Protein 9XFX (pdb70)

Structure (mmCIF, N/CA/C/O backbone):
data_9XFX
#
_entry.id   9XFX
#
_cell.length_a   91.342
_cell.length_b   72.182
_cell.length_c   43.543
_cell.angle_alpha   90
_cell.angle_beta   96.087
_cell.angle_gamma   90
#
_symmetry.space_group_name_H-M   'C 1 2 1'
#
loop_
_entity.id
_entity.type
_entity.pdbx_description
1 polymer Beta-lactamase
2 non-polymer 'TEBIPENEM, BOUND FORM'
3 non-polymer 1,2-ETHANEDIOL
4 non-polymer 'PHOSPHATE ION'
5 water water
#
loop_
_atom_site.group_PDB
_atom_site.id
_atom_site.type_symbol
_atom_site.label_atom_id
_atom_site.label_alt_id
_atom_site.label_comp_id
_atom_site.label_asym_id
_atom_site.label_entity_id
_atom_site.label_seq_id
_atom_site.pdbx_PDB_ins_code
_atom_site.Cartn_x
_atom_site.Cartn_y
_atom_site.Cartn_z
_atom_site.occupancy
_atom_site.B_iso_or_equiv
_atom_site.auth_seq_id
_atom_site.auth_comp_id
_at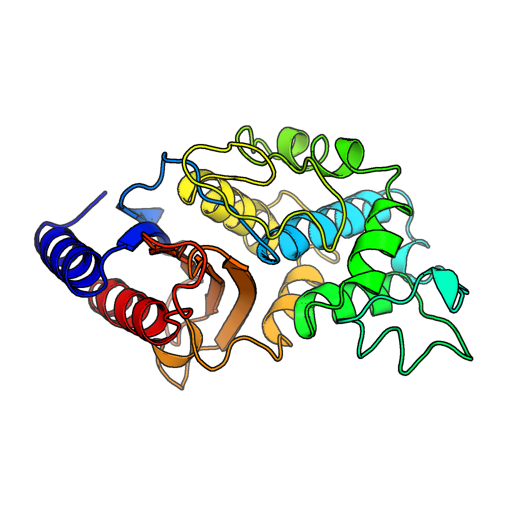om_site.auth_asym_id
_atom_site.auth_atom_id
_atom_site.pdbx_PDB_model_num
ATOM 1 N N . ALA A 1 30 ? 7.336 2.905 31.35 1 32.105 30 ALA A N 1
ATOM 2 C CA . ALA A 1 30 ? 6.844 3.342 32.68 1 28.949 30 ALA A CA 1
ATOM 3 C C . ALA A 1 30 ? 8.025 3.808 33.524 1 26.598 30 ALA A C 1
ATOM 4 O O . ALA A 1 30 ? 9.192 3.669 33.147 1 24.155 30 ALA A O 1
ATOM 6 N N . LEU A 1 31 ? 7.714 4.374 34.689 1 22.835 31 LEU A N 1
ATOM 7 C CA . LEU A 1 31 ? 8.77 4.838 35.563 1 20.805 31 LEU A CA 1
ATOM 8 C C . LEU A 1 31 ? 8.26 4.79 37.012 1 21.584 31 LEU A C 1
ATOM 9 O O . LEU A 1 31 ? 7.641 5.753 37.475 1 21.682 31 LEU A O 1
ATOM 14 N N . PRO A 1 32 ? 8.523 3.701 37.766 1 20.833 32 PRO A N 1
ATOM 15 C CA . PRO A 1 32 ? 8.192 3.656 39.201 1 22.865 32 PRO A CA 1
ATOM 16 C C . PRO A 1 32 ? 8.787 4.851 39.962 1 25.189 32 PRO A C 1
ATOM 17 O O . PRO A 1 32 ? 9.909 5.284 39.683 1 22.695 32 PRO A O 1
ATOM 21 N N . ALA A 1 33 ? 8.04 5.375 40.954 1 23.075 33 ALA A N 1
ATOM 22 C CA . ALA A 1 33 ? 8.489 6.521 41.743 1 23.33 33 ALA A CA 1
ATOM 23 C C . ALA A 1 33 ? 9.861 6.237 42.359 1 23.09 33 ALA A C 1
ATOM 24 O O . ALA A 1 33 ? 10.717 7.125 42.408 1 21.528 33 ALA A O 1
ATOM 26 N N . SER A 1 34 ? 10.071 4.994 42.817 1 23.264 34 SER A N 1
ATOM 27 C CA . SER A 1 34 ? 11.295 4.66 43.539 1 23.444 34 SER A CA 1
ATOM 28 C C . SER A 1 34 ? 12.506 4.737 42.61 1 23.851 34 SER A C 1
ATOM 29 O O . SER A 1 34 ? 13.575 5.139 43.032 1 23.081 34 SER A O 1
ATOM 32 N N . VAL A 1 35 ? 12.333 4.292 41.361 1 20.097 35 VAL A N 1
ATOM 33 C CA . VAL A 1 35 ? 13.388 4.401 40.359 1 17.808 35 VAL A CA 1
ATOM 34 C C . VAL A 1 35 ? 13.617 5.852 39.931 1 18.077 35 VAL A C 1
ATOM 35 O O . VAL A 1 35 ? 14.742 6.349 39.798 1 15.829 35 VAL A O 1
ATOM 39 N N . ASP A 1 36 ? 12.525 6.6 39.743 1 15.035 36 ASP A N 1
ATOM 40 C CA . ASP A 1 36 ? 12.628 7.987 39.331 1 16.179 36 ASP A CA 1
ATOM 41 C C . ASP A 1 36 ? 13.505 8.776 40.308 1 16.106 36 ASP A C 1
ATOM 42 O O . ASP A 1 36 ? 14.397 9.516 39.912 1 16.173 36 ASP A O 1
ATOM 47 N N . LYS A 1 37 ? 13.217 8.626 41.608 1 16.222 37 LYS A N 1
ATOM 48 C CA . LYS A 1 37 ? 13.928 9.404 42.606 1 17.106 37 LYS A CA 1
ATOM 49 C C . LYS A 1 37 ? 15.392 8.99 42.594 1 14.865 37 LYS A C 1
ATOM 50 O O . LYS A 1 37 ? 16.286 9.837 42.719 1 16.749 37 LYS A O 1
ATOM 56 N N . GLN A 1 38 ? 15.622 7.666 42.509 1 14.742 38 GLN A N 1
ATOM 57 C CA . GLN A 1 38 ? 17.025 7.243 42.57 1 13.749 38 GLN A CA 1
ATOM 58 C C . GLN A 1 38 ? 17.817 7.773 41.372 1 13.197 38 GLN A C 1
ATOM 59 O O . GLN A 1 38 ? 18.978 8.133 41.543 1 12.283 38 GLN A O 1
ATOM 65 N N . LEU A 1 39 ? 17.247 7.657 40.164 1 12.84 39 LEU A N 1
ATOM 66 C CA . LEU A 1 39 ? 17.972 8.058 38.965 1 11.933 39 LEU A CA 1
ATOM 67 C C . LEU A 1 39 ? 18.196 9.563 38.976 1 13.266 39 LEU A C 1
ATOM 68 O O . LEU A 1 39 ? 19.228 10.03 38.519 1 14.054 39 LEU A O 1
ATOM 73 N N . ALA A 1 40 ? 17.172 10.312 39.433 1 14.241 40 ALA A N 1
ATOM 74 C CA . ALA A 1 40 ? 17.297 11.766 39.388 1 14.121 40 ALA A CA 1
ATOM 75 C C . ALA A 1 40 ? 18.378 12.236 40.352 1 13.664 40 ALA A C 1
ATOM 76 O O . ALA A 1 40 ? 19.161 13.114 40.041 1 17.052 40 ALA A O 1
ATOM 78 N N . GLU A 1 41 ? 18.433 11.609 41.527 1 15.26 41 GLU A N 1
ATOM 79 C CA . GLU A 1 41 ? 19.496 11.945 42.45 1 17.034 41 GLU A CA 1
ATOM 80 C C . GLU A 1 41 ? 20.855 11.578 41.86 1 15.498 41 GLU A C 1
ATOM 81 O O . GLU A 1 41 ? 21.806 12.325 42.001 1 15.122 41 GLU A O 1
ATOM 87 N N . LEU A 1 42 ? 20.965 10.37 41.252 1 12.915 42 LEU A N 1
ATOM 88 C CA . LEU A 1 42 ? 22.229 9.979 40.652 1 13.316 42 LEU A CA 1
ATOM 89 C C . LEU A 1 42 ? 22.661 11.004 39.584 1 13.659 42 LEU A C 1
ATOM 90 O O . LEU A 1 42 ? 23.816 11.41 39.484 1 13.517 42 LEU A O 1
ATOM 95 N N . GLU A 1 43 ? 21.72 11.336 38.704 1 14.786 43 GLU A N 1
ATOM 96 C CA . GLU A 1 43 ? 21.991 12.223 37.591 1 15.938 43 GLU A CA 1
ATOM 97 C C . GLU A 1 43 ? 22.465 13.592 38.083 1 17.966 43 GLU A C 1
ATOM 98 O O . GLU A 1 43 ? 23.472 14.098 37.608 1 17.169 43 GLU A O 1
ATOM 104 N N . ARG A 1 44 ? 21.761 14.143 39.082 1 20.36 44 ARG A N 1
ATOM 105 C CA . ARG A 1 44 ? 22.125 15.446 39.65 1 24.368 44 ARG A CA 1
ATOM 106 C C . ARG A 1 44 ? 23.51 15.425 40.305 1 21.265 44 ARG A C 1
ATOM 107 O O . ARG A 1 44 ? 24.351 16.309 40.076 1 22.798 44 ARG A O 1
ATOM 115 N N . ASN A 1 45 ? 23.734 14.41 41.153 1 20.483 45 ASN A N 1
ATOM 116 C CA . ASN A 1 45 ? 24.985 14.321 41.881 1 20.351 45 ASN A CA 1
ATOM 117 C C . ASN A 1 45 ? 26.152 14.258 40.897 1 21.044 45 ASN A C 1
ATOM 118 O O . ASN A 1 45 ? 27.242 14.743 41.206 1 22.566 45 ASN A O 1
ATOM 123 N N . ALA A 1 46 ? 25.967 13.613 39.717 1 17.03 46 ALA A N 1
ATOM 124 C CA . ALA A 1 46 ? 27.072 13.444 38.767 1 17.921 46 ALA A CA 1
ATOM 125 C C . ALA A 1 46 ? 27.133 14.536 37.685 1 18.495 46 ALA A C 1
ATOM 126 O O . ALA A 1 46 ? 27.922 14.38 36.727 1 19.743 46 ALA A O 1
ATOM 128 N N . ASN A 1 47 ? 26.31 15.582 37.879 1 20.901 47 ASN A N 1
ATOM 129 C CA . ASN A 1 47 ? 26.211 16.781 37.051 1 26.089 47 ASN A CA 1
ATOM 130 C C . ASN A 1 47 ? 25.988 16.419 35.58 1 20.929 47 ASN A C 1
ATOM 131 O O . ASN A 1 47 ? 26.602 16.984 34.676 1 22.278 47 ASN A O 1
ATOM 136 N N . GLY A 1 48 ? 25.067 15.485 35.347 1 15.964 48 GLY A N 1
ATOM 137 C CA . GLY A 1 48 ? 24.889 15.042 33.979 1 12.856 48 GLY A CA 1
ATOM 138 C C . GLY A 1 48 ? 23.408 14.898 33.607 1 11.772 48 GLY A C 1
ATOM 139 O O . GLY A 1 48 ? 22.502 15.317 34.334 1 13.372 48 GLY A O 1
ATOM 140 N N . ARG A 1 49 ? 23.194 14.296 32.42 1 10.77 49 ARG A N 1
ATOM 141 C CA . ARG A 1 49 ? 21.883 13.993 31.881 1 12.284 49 ARG A CA 1
ATOM 142 C C . ARG A 1 49 ? 21.953 12.506 31.568 1 11.358 49 ARG A C 1
ATOM 143 O O . ARG A 1 49 ? 22.877 12.103 30.859 1 10.71 49 ARG A O 1
ATOM 151 N N . LEU A 1 50 ? 20.953 11.78 32.058 1 11.149 50 LEU A N 1
ATOM 152 C CA . LEU A 1 50 ? 20.955 10.33 31.974 1 10.536 50 LEU A CA 1
ATOM 153 C C . LEU A 1 50 ? 19.744 9.905 31.151 1 10.135 50 LEU A C 1
ATOM 154 O O . LEU A 1 50 ? 18.633 10.441 31.321 1 11.115 50 LEU A O 1
ATOM 159 N N . GLY A 1 51 ? 19.968 8.953 30.226 1 9.055 51 GLY A N 1
ATOM 160 C CA . GLY A 1 51 ? 18.904 8.413 29.381 1 9.051 51 GLY A CA 1
ATOM 161 C C . GLY A 1 51 ? 18.9 6.902 29.557 1 8.741 51 GLY A C 1
ATOM 162 O O . GLY A 1 51 ? 19.933 6.269 29.375 1 8.835 51 GLY A O 1
ATOM 163 N N . VAL A 1 52 ? 17.74 6.348 29.948 1 8.071 52 VAL A N 1
ATOM 164 C CA . VAL A 1 52 ? 17.708 4.931 30.282 1 8.325 52 VAL A CA 1
ATOM 165 C C . VAL A 1 52 ? 16.493 4.314 29.631 1 8.245 52 VAL A C 1
ATOM 166 O O . VAL A 1 52 ? 15.382 4.845 29.707 1 9.969 52 VAL A O 1
ATOM 170 N N . ALA A 1 53 ? 16.678 3.116 29.082 1 7.929 53 ALA A N 1
ATOM 171 C CA . ALA A 1 53 ? 15.528 2.333 28.633 1 8.203 53 ALA A CA 1
ATOM 172 C C . ALA A 1 53 ? 15.803 0.872 28.896 1 9.106 53 ALA A C 1
ATOM 173 O O . ALA A 1 53 ? 16.831 0.32 28.45 1 9.064 53 ALA A O 1
ATOM 175 N N . MET A 1 54 ? 14.896 0.266 29.678 1 9.086 54 MET A N 1
ATOM 176 C CA . MET A 1 54 ? 15.01 -1.142 30.01 1 8.515 54 MET A CA 1
ATOM 177 C C . MET A 1 54 ? 13.728 -1.816 29.494 1 9.94 54 MET A C 1
ATOM 178 O O . MET A 1 54 ? 12.61 -1.32 29.678 1 10.683 54 MET A O 1
ATOM 183 N N . ILE A 1 55 ? 13.919 -2.926 28.772 1 9.312 55 ILE A N 1
ATOM 184 C CA . ILE A 1 55 ? 12.764 -3.718 28.342 1 10.161 55 ILE A CA 1
ATOM 185 C C . ILE A 1 55 ? 12.937 -5.106 28.907 1 10.742 55 ILE A C 1
ATOM 186 O O . ILE A 1 55 ? 13.945 -5.791 28.647 1 10.909 55 ILE A O 1
ATOM 191 N N . ASN A 1 56 ? 11.949 -5.546 29.711 1 12.408 56 ASN A N 1
ATOM 192 C CA . ASN A 1 56 ? 12.002 -6.889 30.271 1 13.549 56 ASN A CA 1
ATOM 193 C C . ASN A 1 56 ? 11.167 -7.762 29.34 1 14.947 56 ASN A C 1
ATOM 194 O O . ASN A 1 56 ? 9.965 -7.557 29.249 1 14.77 56 ASN A O 1
ATOM 199 N N . THR A 1 57 ? 11.818 -8.657 28.615 1 14.932 57 THR A N 1
ATOM 200 C CA . THR A 1 57 ? 11.079 -9.343 27.565 1 16.826 57 THR A CA 1
ATOM 201 C C . THR A 1 57 ? 10.314 -10.523 28.147 1 16.883 57 THR A C 1
ATOM 202 O O . THR A 1 57 ? 9.582 -11.158 27.404 1 21.239 57 THR A O 1
ATOM 206 N N . GLY A 1 58 ? 10.44 -10.78 29.446 1 18.681 58 GLY A N 1
ATOM 207 C CA . GLY A 1 58 ? 9.621 -11.819 30.076 1 21.833 58 GLY A CA 1
ATOM 208 C C . GLY A 1 58 ? 8.176 -11.351 30.264 1 23.151 58 GLY A C 1
ATOM 209 O O . GLY A 1 58 ? 7.246 -12.129 30.057 1 27.288 58 GLY A O 1
ATOM 210 N N . ASN A 1 59 ? 7.982 -10.086 30.643 1 24.346 59 ASN A N 1
ATOM 211 C CA . ASN A 1 59 ? 6.664 -9.563 30.986 1 27.154 59 ASN A CA 1
ATOM 212 C C . ASN A 1 59 ? 6.29 -8.354 30.134 1 27.398 59 ASN A C 1
ATOM 213 O O . ASN A 1 59 ? 5.155 -7.881 30.241 1 30.157 59 ASN A O 1
ATOM 218 N N . GLY A 1 60 ? 7.231 -7.852 29.311 1 24.047 60 GLY A N 1
ATOM 219 C CA . GLY A 1 60 ? 6.964 -6.699 28.453 1 23.217 60 GLY A CA 1
ATOM 220 C C . GLY A 1 60 ? 7.031 -5.347 29.176 1 23.009 60 GLY A C 1
ATOM 221 O O . GLY A 1 60 ? 6.767 -4.31 28.566 1 26.609 60 GLY A O 1
ATOM 222 N N . THR A 1 61 ? 7.365 -5.356 30.474 1 20.517 61 THR A N 1
ATOM 223 C CA . THR A 1 61 ? 7.504 -4.15 31.271 1 21.467 61 THR A CA 1
ATOM 224 C C . THR A 1 61 ? 8.709 -3.348 30.772 1 17.583 61 THR A C 1
ATOM 225 O O . THR A 1 61 ? 9.747 -3.923 30.445 1 17.87 61 THR A O 1
ATOM 229 N N . LYS A 1 62 ? 8.577 -2.027 30.825 1 16.831 62 LYS A N 1
ATOM 230 C CA . LYS A 1 62 ? 9.696 -1.161 30.47 1 16.692 62 LYS A CA 1
ATOM 231 C C . LYS A 1 62 ? 9.883 -0.142 31.582 1 18.431 62 LYS A C 1
ATOM 232 O O . LYS A 1 62 ? 8.917 0.262 32.228 1 20.976 62 LYS A O 1
ATOM 238 N N . ILE A 1 63 ? 11.143 0.267 31.772 1 13.355 63 ILE A N 1
ATOM 239 C CA . ILE A 1 63 ? 11.476 1.419 32.582 1 12.839 63 ILE A CA 1
ATOM 240 C C . ILE A 1 63 ? 12.147 2.441 31.675 1 12.323 63 ILE A C 1
ATOM 241 O O . ILE A 1 63 ? 13.11 2.108 30.952 1 12.078 63 ILE A O 1
ATOM 246 N N . LEU A 1 64 ? 11.629 3.671 31.656 1 11.793 64 LEU A N 1
ATOM 247 C CA . LEU A 1 64 ? 12.09 4.65 30.703 1 12.47 64 LEU A CA 1
ATOM 248 C C . LEU A 1 64 ? 12.398 5.935 31.463 1 12.223 64 LEU A C 1
ATOM 249 O O . LEU A 1 64 ? 11.561 6.406 32.262 1 14.599 64 LEU A O 1
ATOM 254 N N . TYR A 1 65 ? 13.596 6.514 31.235 1 10.321 65 TYR A N 1
ATOM 255 C CA . TYR A 1 65 ? 13.98 7.755 31.902 1 11.166 65 TYR A CA 1
ATOM 256 C C . TYR A 1 65 ? 14.655 8.638 30.857 1 10.214 65 TYR A C 1
ATOM 257 O O . TYR A 1 65 ? 15.726 8.28 30.367 1 10.726 65 TYR A O 1
ATOM 266 N N . ARG A 1 66 ? 14.069 9.801 30.511 1 9.677 66 ARG A N 1
ATOM 267 C CA . ARG A 1 66 ? 14.52 10.626 29.393 1 9.562 66 ARG A CA 1
ATOM 268 C C . ARG A 1 66 ? 14.709 9.799 28.126 1 10.685 66 ARG A C 1
ATOM 269 O O . ARG A 1 66 ? 15.585 10.098 27.323 1 10.717 66 ARG A O 1
ATOM 277 N N . ALA A 1 67 ? 13.842 8.771 27.983 1 10.687 67 ALA A N 1
ATOM 278 C CA . ALA A 1 67 ? 14.086 7.774 26.94 1 9.618 67 ALA A CA 1
ATOM 279 C C . ALA A 1 67 ? 13.786 8.281 25.537 1 10.717 67 ALA A C 1
ATOM 280 O O . ALA A 1 67 ? 14.178 7.653 24.569 1 9.939 67 ALA A O 1
ATOM 282 N N . ALA A 1 68 ? 13.003 9.363 25.426 1 10.744 68 ALA A N 1
ATOM 283 C CA . ALA A 1 68 ? 12.682 9.897 24.103 1 12.11 68 ALA A CA 1
ATOM 284 C C . ALA A 1 68 ? 13.583 11.062 23.735 1 12.166 68 ALA A C 1
ATOM 285 O O . ALA A 1 68 ? 13.342 11.692 22.702 1 15.086 68 ALA A O 1
ATOM 287 N N . GLN A 1 69 ? 14.6 11.383 24.545 1 12.021 69 GLN A N 1
ATOM 288 C CA . GLN A 1 69 ? 15.485 12.499 24.248 1 12.963 69 GLN A CA 1
ATOM 289 C C . GLN A 1 69 ? 16.685 11.939 23.468 1 11.994 69 GLN A C 1
ATOM 290 O O . GLN A 1 69 ? 17.124 10.805 23.724 1 10.56 69 GLN A O 1
ATOM 296 N N . ARG A 1 70 ? 17.31 12.785 22.648 1 11.304 70 ARG A N 1
ATOM 297 C CA . ARG A 1 70 ? 18.476 12.381 21.877 1 10.982 70 ARG A CA 1
ATOM 298 C C . ARG A 1 70 ? 19.733 12.472 22.73 1 10.473 70 ARG A C 1
ATOM 299 O O . ARG A 1 70 ? 19.932 13.423 23.495 1 10.916 70 ARG A O 1
ATOM 307 N N . PHE A 1 71 ? 20.617 11.463 22.543 1 8.988 71 PHE A N 1
ATOM 308 C CA . PHE A 1 71 ? 21.926 11.456 23.158 1 9.764 71 PHE A CA 1
ATOM 309 C C . PHE A 1 71 ? 22.956 11.061 22.12 1 9.271 71 PHE A C 1
ATOM 310 O O . PHE A 1 71 ? 22.652 10.263 21.213 1 8.65 71 PHE A O 1
ATOM 318 N N . PRO A 1 72 ? 24.21 11.535 22.235 1 8.244 72 PRO A N 1
ATOM 319 C CA . PRO A 1 72 ? 25.276 11.115 21.309 1 8.474 72 PRO A CA 1
ATOM 320 C C . PRO A 1 72 ? 25.6 9.655 21.559 1 8.257 72 PRO A C 1
ATOM 321 O O . PRO A 1 72 ? 25.911 9.281 22.712 1 9.579 72 PRO A O 1
ATOM 325 N N . PHE A 1 73 ? 25.552 8.85 20.499 1 8.173 73 PHE A N 1
ATOM 326 C CA . PHE A 1 73 ? 25.667 7.42 20.738 1 7.564 73 PHE A CA 1
ATOM 327 C C . PHE A 1 73 ? 27.106 6.952 20.843 1 7.423 73 PHE A C 1
ATOM 328 O O . PHE A 1 73 ? 27.337 5.851 21.367 1 7.942 73 PHE A O 1
ATOM 336 N N . CYS A 1 74 ? 28.069 7.743 20.406 1 8.386 74 CYS A N 1
ATOM 337 C CA . CYS A 1 74 ? 29.481 7.344 20.385 1 8.126 74 CYS A CA 1
ATOM 338 C C . CYS A 1 74 ? 29.609 5.938 19.793 1 8.03 74 CYS A C 1
ATOM 339 O O . CYS A 1 74 ? 28.974 5.606 18.799 1 9.342 74 CYS A O 1
ATOM 342 N N . SER A 1 75 ? 30.463 5.097 20.393 1 8.043 75 SER A N 1
ATOM 343 C CA . SER A 1 75 ? 30.741 3.818 19.732 1 7.765 75 SER A CA 1
ATOM 344 C C . SER A 1 75 ? 29.583 2.842 19.783 1 7.722 75 SER A C 1
ATOM 345 O O . SER A 1 75 ? 29.66 1.791 19.121 1 8.729 75 SER A O 1
ATOM 348 N N . THR A 1 76 ? 28.489 3.164 20.479 1 7.651 76 THR A N 1
ATOM 349 C CA . THR A 1 76 ? 27.378 2.214 20.557 1 7.581 76 THR A CA 1
ATOM 350 C C . THR A 1 76 ? 26.723 2.025 19.188 1 7.255 76 THR A C 1
ATOM 351 O O . THR A 1 76 ? 26.05 0.997 18.969 1 8.147 76 THR A O 1
ATOM 355 N N . PHE A 1 77 ? 26.923 2.964 18.255 1 7.151 77 PHE A N 1
ATOM 356 C CA . PHE A 1 77 ? 26.414 2.799 16.91 1 7.199 77 PHE A CA 1
ATOM 357 C C . PHE A 1 77 ? 26.959 1.522 16.267 1 7.199 77 PHE A C 1
ATOM 358 O O . PHE A 1 77 ? 26.34 1.032 15.304 1 8.689 77 PHE A O 1
ATOM 366 N N . LYS A 1 78 ? 28.124 1.029 16.726 1 6.89 78 LYS A N 1
ATOM 367 C CA . LYS A 1 78 ? 28.698 -0.139 16.085 1 7.144 78 LYS A CA 1
ATOM 368 C C . LYS A 1 78 ? 27.779 -1.358 16.131 1 8.171 78 LYS A C 1
ATOM 369 O O . LYS A 1 78 ? 27.931 -2.257 15.303 1 8.334 78 LYS A O 1
ATOM 375 N N . PHE A 1 79 ? 26.925 -1.422 17.162 1 7.116 79 PHE A N 1
ATOM 376 C CA . PHE A 1 79 ? 25.916 -2.486 17.188 1 7.645 79 PHE A CA 1
ATOM 377 C C . PHE A 1 79 ? 25.011 -2.417 15.945 1 8.907 79 PHE A C 1
ATOM 378 O O . PHE A 1 79 ? 24.705 -3.435 15.335 1 8.213 79 PHE A O 1
ATOM 386 N N . MET A 1 80 ? 24.481 -1.239 15.652 1 9.394 80 MET A N 1
ATOM 387 C CA . MET A 1 80 ? 23.618 -1.061 14.495 1 9.251 80 MET A CA 1
ATOM 388 C C . MET A 1 80 ? 24.379 -1.359 13.213 1 9.456 80 MET A C 1
ATOM 389 O O . MET A 1 80 ? 23.805 -1.944 12.279 1 9.489 80 MET A O 1
ATOM 394 N N . LEU A 1 81 ? 25.677 -1.008 13.169 1 7.942 81 LEU A N 1
ATOM 395 C CA . LEU A 1 81 ? 26.474 -1.287 11.979 1 8.316 81 LEU A CA 1
ATOM 396 C C . LEU A 1 81 ? 26.611 -2.79 11.822 1 8.808 81 LEU A C 1
ATOM 397 O O . LEU A 1 81 ? 26.482 -3.263 10.692 1 8.583 81 LEU A O 1
ATOM 402 N N . ALA A 1 82 ? 27.013 -3.498 12.885 1 7.499 82 ALA A N 1
ATOM 403 C CA . ALA A 1 82 ? 27.167 -4.951 12.732 1 7.994 82 ALA A CA 1
ATOM 404 C C . ALA A 1 82 ? 25.84 -5.604 12.286 1 8.349 82 ALA A C 1
ATOM 405 O O . ALA A 1 82 ? 25.845 -6.526 11.469 1 10.255 82 ALA A O 1
ATOM 407 N N . ALA A 1 83 ? 24.709 -5.133 12.826 1 7.523 83 ALA A N 1
ATOM 408 C CA . ALA A 1 83 ? 23.404 -5.673 12.466 1 7.723 83 ALA A CA 1
ATOM 409 C C . ALA A 1 83 ? 23.137 -5.412 10.986 1 7.957 83 ALA A C 1
ATOM 410 O O . ALA A 1 83 ? 22.553 -6.27 10.32 1 8.729 83 ALA A O 1
ATOM 412 N N . ALA A 1 84 ? 23.508 -4.232 10.486 1 7.884 84 ALA A N 1
ATOM 413 C CA . ALA A 1 84 ? 23.281 -3.899 9.082 1 8.475 84 ALA A CA 1
ATOM 414 C C . ALA A 1 84 ? 24.104 -4.829 8.181 1 10.181 84 ALA A C 1
ATOM 415 O O . ALA A 1 84 ? 23.645 -5.241 7.117 1 10.898 84 ALA A O 1
ATOM 417 N N . VAL A 1 85 ? 25.327 -5.132 8.597 1 9.501 85 VAL A N 1
ATOM 418 C CA . VAL A 1 85 ? 26.127 -6.051 7.791 1 8.879 85 VAL A CA 1
ATOM 419 C C . VAL A 1 85 ? 25.498 -7.443 7.787 1 8.968 85 VAL A C 1
ATOM 420 O O . VAL A 1 85 ? 25.451 -8.095 6.763 1 9.515 85 VAL A O 1
ATOM 424 N N . LEU A 1 86 ? 25.027 -7.913 8.952 1 9.106 86 LEU A N 1
ATOM 425 C CA . LEU A 1 86 ? 24.317 -9.193 9.03 1 9.436 86 LEU A CA 1
ATOM 426 C C . LEU A 1 86 ? 23.068 -9.19 8.143 1 10.531 86 LEU A C 1
ATOM 427 O O . LEU A 1 86 ? 22.817 -10.193 7.449 1 10.021 86 LEU A O 1
ATOM 432 N N . ASP A 1 87 ? 22.326 -8.084 8.121 1 11.416 87 ASP A N 1
ATOM 433 C CA . ASP A 1 87 ? 21.165 -8.019 7.254 1 12.982 87 ASP A CA 1
ATOM 434 C C . ASP A 1 87 ? 21.624 -8.162 5.806 1 14.286 87 ASP A C 1
ATOM 435 O O . ASP A 1 87 ? 20.977 -8.852 5.029 1 16.572 87 ASP A O 1
ATOM 440 N N . GLN A 1 88 ? 22.709 -7.487 5.42 1 12.312 88 GLN A N 1
ATOM 441 C CA . GLN A 1 88 ? 23.188 -7.509 4.03 1 13.963 88 GLN A CA 1
ATOM 442 C C . GLN A 1 88 ? 23.561 -8.952 3.689 1 14.056 88 GLN A C 1
ATOM 443 O O . GLN A 1 88 ? 23.329 -9.412 2.553 1 14.571 88 GLN A O 1
ATOM 449 N N . SER A 1 89 ? 24.07 -9.712 4.663 1 11.939 89 SER A N 1
ATOM 450 C CA . SER A 1 89 ? 24.568 -11.082 4.456 1 13.525 89 SER A CA 1
ATOM 451 C C . SER A 1 89 ? 23.412 -12.034 4.167 1 14.264 89 SER A C 1
ATOM 452 O O . SER A 1 89 ? 23.649 -13.158 3.743 1 15.688 89 SER A O 1
ATOM 455 N N . GLN A 1 90 ? 22.185 -11.581 4.405 1 14.837 90 GLN A N 1
ATOM 456 C CA . GLN A 1 90 ? 21.043 -12.472 4.23 1 16.512 90 GLN A CA 1
ATOM 457 C C . GLN A 1 90 ? 20.795 -12.698 2.743 1 20.452 90 GLN A C 1
ATOM 458 O O . GLN A 1 90 ? 20.31 -13.753 2.341 1 22.482 90 GLN A O 1
ATOM 464 N N . SER A 1 91 ? 21.13 -11.709 1.928 1 21.261 91 SER A N 1
ATOM 465 C CA . SER A 1 91 ? 20.997 -11.87 0.486 1 24.055 91 SER A CA 1
ATOM 466 C C . SER A 1 91 ? 22.35 -12.07 -0.194 1 21.851 91 SER A C 1
ATOM 467 O O . SER A 1 91 ? 22.399 -12.296 -1.404 1 24.299 91 SER A O 1
ATOM 470 N N . GLN A 1 92 ? 23.444 -12.031 0.578 1 19.654 92 GLN A N 1
ATOM 471 C CA . GLN A 1 92 ? 24.784 -12.316 0.073 1 19.193 92 GLN A CA 1
ATOM 472 C C . GLN A 1 92 ? 25.441 -13.314 1.008 1 22.815 92 GLN A C 1
ATOM 473 O O . GLN A 1 92 ? 26.199 -12.944 1.908 1 20.01 92 GLN A O 1
ATOM 479 N N . PRO A 1 93 ? 25.158 -14.619 0.841 1 25.917 93 PRO A N 1
ATOM 480 C CA . PRO A 1 93 ? 25.567 -15.634 1.816 1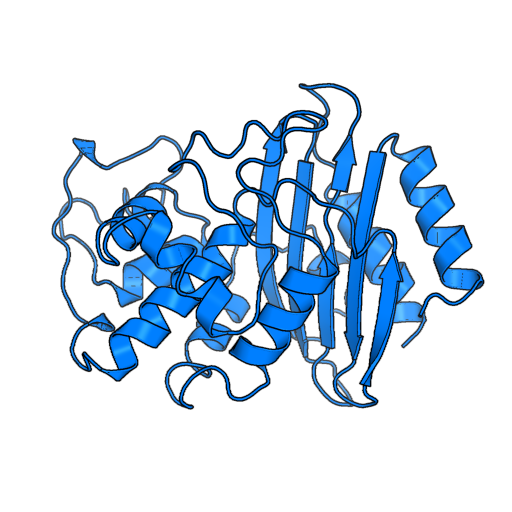 27.891 93 PRO A CA 1
ATOM 481 C C . PRO A 1 93 ? 27.076 -15.821 2.009 1 26.993 93 PRO A C 1
ATOM 482 O O . PRO A 1 93 ? 27.508 -16.475 2.953 1 35.03 93 PRO A O 1
ATOM 486 N N . ASN A 1 94 ? 27.847 -15.195 1.132 1 23.656 94 ASN A N 1
ATOM 487 C CA . ASN A 1 94 ? 29.297 -15.202 0.994 1 23.912 94 ASN A CA 1
ATOM 488 C C . ASN A 1 94 ? 29.924 -14.049 1.802 1 19.903 94 ASN A C 1
ATOM 489 O O . ASN A 1 94 ? 31.147 -13.991 1.962 1 20.077 94 ASN A O 1
ATOM 494 N N . LEU A 1 95 ? 29.106 -13.092 2.219 1 15.669 95 LEU A N 1
ATOM 495 C CA . LEU A 1 95 ? 29.656 -11.781 2.607 1 13.84 95 LEU A CA 1
ATOM 496 C C . LEU A 1 95 ? 30.516 -11.873 3.871 1 14.469 95 LEU A C 1
ATOM 497 O O . LEU A 1 95 ? 31.598 -11.263 3.938 1 13.792 95 LEU A O 1
ATOM 502 N N . LEU A 1 96 ? 30.102 -12.651 4.871 1 14.34 96 LEU A N 1
ATOM 503 C CA . LEU A 1 96 ? 30.849 -12.714 6.119 1 13.697 96 LEU A CA 1
ATOM 504 C C . LEU A 1 96 ? 32.251 -13.252 5.915 1 13.49 96 LEU A C 1
ATOM 505 O O . LEU A 1 96 ? 33.175 -12.919 6.643 1 13.356 96 LEU A O 1
ATOM 510 N N . ASN A 1 97 ? 32.424 -14.081 4.875 1 15.678 97 ASN A N 1
ATOM 511 C CA . ASN A 1 97 ? 33.727 -14.669 4.635 1 15.104 97 ASN A CA 1
ATOM 512 C C . ASN A 1 97 ? 34.534 -13.894 3.605 1 14.182 97 ASN A C 1
ATOM 513 O O . ASN A 1 97 ? 35.671 -14.268 3.364 1 16.946 97 ASN A O 1
ATOM 518 N N . LYS A 1 98 ? 34.048 -12.745 3.152 1 12.156 98 LYS A N 1
ATOM 519 C CA . LYS A 1 98 ? 34.758 -11.901 2.209 1 12.743 98 LYS A CA 1
ATOM 520 C C . LYS A 1 98 ? 36.03 -11.369 2.878 1 14.064 98 LYS A C 1
ATOM 521 O O . LYS A 1 98 ? 35.949 -10.751 3.949 1 13.388 98 LYS A O 1
ATOM 527 N N . HIS A 1 99 ? 37.183 -11.601 2.249 1 15.205 99 HIS A N 1
ATOM 528 C CA . HIS A 1 99 ? 38.444 -11.141 2.813 1 17.753 99 HIS A CA 1
ATOM 529 C C . HIS A 1 99 ? 38.721 -9.711 2.352 1 17.774 99 HIS A C 1
ATOM 530 O O . HIS A 1 99 ? 38.71 -9.404 1.155 1 20.796 99 HIS A O 1
ATOM 537 N N . ILE A 1 100 ? 38.987 -8.818 3.315 1 15.112 100 ILE A N 1
ATOM 538 C CA . ILE A 1 100 ? 39.296 -7.41 3.084 1 14.984 100 ILE A CA 1
ATOM 539 C C . ILE A 1 100 ? 40.813 -7.196 3.297 1 14.939 100 ILE A C 1
ATOM 540 O O . ILE A 1 100 ? 41.322 -7.362 4.398 1 13.914 100 ILE A O 1
ATOM 545 N N . ASN A 1 101 ? 41.547 -6.904 2.226 1 15.408 101 ASN A N 1
ATOM 546 C CA . ASN A 1 101 ? 42.965 -6.589 2.434 1 18.438 101 ASN A CA 1
ATOM 547 C C . ASN A 1 101 ? 43.105 -5.079 2.548 1 20.47 101 ASN A C 1
ATOM 548 O O . ASN A 1 101 ? 43.337 -4.391 1.569 1 23.397 101 ASN A O 1
ATOM 553 N N . TYR A 1 102 ? 42.952 -4.518 3.763 1 15.731 102 TYR A N 1
ATOM 554 C CA . TYR A 1 102 ? 43.028 -3.082 3.931 1 14.652 102 TYR A CA 1
ATOM 555 C C . TYR A 1 102 ? 44.51 -2.671 4.038 1 14.734 102 TYR A C 1
ATOM 556 O O . TYR A 1 102 ? 45.399 -3.506 4.092 1 17.375 102 TYR A O 1
ATOM 565 N N . HIS A 1 103 ? 44.718 -1.379 4.181 1 17.829 103 HIS A N 1
ATOM 566 C CA . HIS A 1 103 ? 46.087 -0.888 4.153 1 19.596 103 HIS A CA 1
ATOM 567 C C . HIS A 1 103 ? 46.354 0.039 5.329 1 15.984 103 HIS A C 1
ATOM 568 O O . HIS A 1 103 ? 45.447 0.45 6.038 1 15.164 103 HIS A O 1
ATOM 570 N N . GLU A 1 104 ? 47.625 0.416 5.473 1 15.743 104 GLU A N 1
ATOM 571 C CA . GLU A 1 104 ? 48.007 1.241 6.606 1 15.464 104 GLU A CA 1
ATOM 572 C C . GLU A 1 104 ? 47.201 2.532 6.657 1 15.841 104 GLU A C 1
ATOM 573 O O . GLU A 1 104 ? 46.847 2.976 7.748 1 16.072 104 GLU A O 1
ATOM 579 N N . SER A 1 105 ? 46.867 3.132 5.504 1 16.897 105 SER A N 1
ATOM 580 C CA . SER A 1 105 ? 46.145 4.397 5.414 1 19.007 105 SER A CA 1
ATOM 581 C C . SER A 1 105 ? 44.77 4.28 6.074 1 19.232 105 SER A C 1
ATOM 582 O O . SER A 1 105 ? 44.221 5.29 6.507 1 20.193 105 SER A O 1
ATOM 585 N N . ASP A 1 106 ? 44.247 3.044 6.178 1 15.537 106 ASP A N 1
ATOM 586 C CA . ASP A 1 106 ? 42.928 2.839 6.777 1 15.151 106 ASP A CA 1
ATOM 587 C C . ASP A 1 106 ? 43.024 2.838 8.308 1 15.557 106 ASP A C 1
ATOM 588 O O . ASP A 1 106 ? 42.008 2.997 8.998 1 14.016 106 ASP A O 1
ATOM 593 N N . LEU A 1 107 ? 44.24 2.641 8.85 1 13.16 107 LEU A N 1
ATOM 594 C CA . LEU A 1 107 ? 44.416 2.465 10.299 1 12.236 107 LEU A CA 1
ATOM 595 C C . LEU A 1 107 ? 44.293 3.795 11.016 1 13.493 107 LEU A C 1
ATOM 596 O O . LEU A 1 107 ? 44.833 4.816 10.593 1 14.638 107 LEU A O 1
ATOM 601 N N . LEU A 1 108 ? 43.509 3.768 12.097 1 12.287 108 LEU A N 1
ATOM 602 C CA . LEU A 1 108 ? 43.277 4.897 12.986 1 13.601 108 LEU A CA 1
ATOM 603 C C . LEU A 1 108 ? 43.964 4.668 14.333 1 13.253 108 LEU A C 1
ATOM 604 O O . LEU A 1 108 ? 44.509 3.589 14.617 1 14.022 108 LEU A O 1
ATOM 609 N N . SER A 1 109 ? 43.89 5.708 15.166 1 15.487 109 SER A N 1
ATOM 610 C CA . SER A 1 109 ? 44.545 5.69 16.466 1 17.883 109 SER A CA 1
ATOM 611 C C . SER A 1 109 ? 44.018 4.56 17.321 1 16.401 109 SER A C 1
ATOM 612 O O . SER A 1 109 ? 44.807 3.912 18.027 1 16.4 109 SER A O 1
ATOM 615 N N . TYR A 1 110 ? 42.691 4.313 17.248 1 11.677 110 TYR A N 1
ATOM 616 C CA . TYR A 1 110 ? 42.122 3.25 18.047 1 13.753 110 TYR A CA 1
ATOM 617 C C . TYR A 1 110 ? 41.69 2.122 17.108 1 13.467 110 TYR A C 1
ATOM 618 O O . TYR A 1 110 ? 40.551 2.051 16.65 1 13.87 110 TYR A O 1
ATOM 627 N N . ALA A 1 111 ? 42.599 1.182 16.888 1 10.583 111 ALA A N 1
ATOM 628 C CA . ALA A 1 111 ? 42.352 0.133 15.884 1 11.557 111 ALA A CA 1
ATOM 629 C C . ALA A 1 111 ? 43.176 -1.09 16.244 1 10.234 111 ALA A C 1
ATOM 630 O O . ALA A 1 111 ? 43.986 -1.583 15.448 1 11.25 111 ALA A O 1
ATOM 632 N N . PRO A 1 112 ? 43.065 -1.602 17.472 1 9.593 112 PRO A N 1
ATOM 633 C CA . PRO A 1 112 ? 44.037 -2.609 17.928 1 8.94 112 PRO A CA 1
ATOM 634 C C . PRO A 1 112 ? 43.984 -3.892 17.111 1 10.147 112 PRO A C 1
ATOM 635 O O . PRO A 1 112 ? 45.012 -4.533 16.94 1 10.908 112 PRO A O 1
ATOM 639 N N . ILE A 1 113 ? 42.788 -4.335 16.69 1 9.267 113 ILE A N 1
ATOM 640 C CA . ILE A 1 113 ? 42.683 -5.616 16.018 1 8.714 113 ILE A CA 1
ATOM 641 C C . ILE A 1 113 ? 43 -5.468 14.519 1 9.06 113 ILE A C 1
ATOM 642 O O . ILE A 1 113 ? 43.694 -6.313 13.95 1 10.168 113 ILE A O 1
ATOM 647 N N . THR A 1 114 ? 42.537 -4.41 13.883 1 8.852 114 THR A N 1
ATOM 648 C CA . THR A 1 114 ? 42.883 -4.24 12.464 1 8.807 114 THR A CA 1
ATOM 649 C C . THR A 1 114 ? 44.393 -3.981 12.366 1 10.312 114 THR A C 1
ATOM 650 O O . THR A 1 114 ? 45.044 -4.432 11.436 1 9.864 114 THR A O 1
ATOM 654 N N A ARG A 1 115 ? 44.958 -3.337 13.379 0.5 10.613 115 ARG A N 1
ATOM 655 N N B ARG A 1 115 ? 44.98 -3.351 13.37 0.5 10.446 115 ARG A N 1
ATOM 656 C CA A ARG A 1 115 ? 46.414 -3.149 13.409 0.5 10.89 115 ARG A CA 1
ATOM 657 C CA B ARG A 1 115 ? 46.437 -3.19 13.284 0.5 10.371 115 ARG A CA 1
ATOM 658 C C A ARG A 1 115 ? 47.118 -4.507 13.48 0.5 10.924 115 ARG A C 1
ATOM 659 C C B ARG A 1 115 ? 47.135 -4.547 13.456 0.5 10.655 115 ARG A C 1
ATOM 660 O O A ARG A 1 115 ? 48.038 -4.798 12.702 0.5 11.218 115 ARG A O 1
ATOM 661 O O B ARG A 1 115 ? 48.06 -4.9 12.711 0.5 10.544 115 ARG A O 1
ATOM 676 N N . LYS A 1 116 ? 46.657 -5.372 14.392 1 9.442 116 LYS A N 1
ATOM 677 C CA . LYS A 1 116 ? 47.256 -6.69 14.614 1 10.089 116 LYS A CA 1
ATOM 678 C C . LYS A 1 116 ? 47.252 -7.551 13.345 1 11.404 116 LYS A C 1
ATOM 679 O O . LYS A 1 116 ? 48.159 -8.378 13.116 1 11.562 116 LYS A O 1
ATOM 685 N N . ASN A 1 117 ? 46.228 -7.361 12.482 1 10.891 117 ASN A N 1
ATOM 686 C CA . ASN A 1 117 ? 46.055 -8.248 11.347 1 11.214 117 ASN A CA 1
ATOM 687 C C . ASN A 1 117 ? 46.39 -7.538 10.025 1 11.584 117 ASN A C 1
ATOM 688 O O . ASN A 1 117 ? 46.12 -8.031 8.924 1 12.97 117 ASN A O 1
ATOM 693 N N . LEU A 1 118 ? 47.044 -6.382 10.073 1 11.504 118 LEU A N 1
ATOM 694 C CA . LEU A 1 118 ? 47.317 -5.592 8.879 1 11.32 118 LEU A CA 1
ATOM 695 C C . LEU A 1 118 ? 48.002 -6.411 7.763 1 12.952 118 LEU A C 1
ATOM 696 O O . LEU A 1 118 ? 47.662 -6.252 6.59 1 13.108 118 LEU A O 1
ATOM 701 N N . ALA A 1 119 ? 49.002 -7.197 8.127 1 13.898 119 ALA A N 1
ATOM 702 C CA . ALA A 1 119 ? 49.785 -7.896 7.11 1 16.083 119 ALA A CA 1
ATOM 703 C C . ALA A 1 119 ? 48.898 -8.837 6.291 1 18.449 119 ALA A C 1
ATOM 704 O O . ALA A 1 119 ? 49.174 -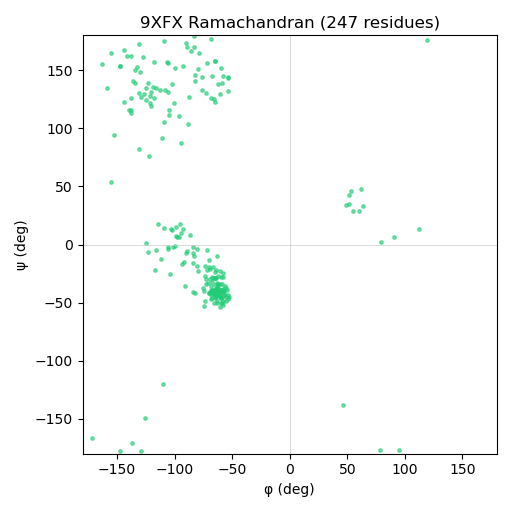9.041 5.097 1 20.967 119 ALA A O 1
ATOM 706 N N . HIS A 1 120 ? 47.871 -9.428 6.927 1 15.133 120 HIS A N 1
ATOM 707 C CA . HIS A 1 120 ? 47.139 -10.522 6.301 1 19.28 120 HIS A CA 1
ATOM 708 C C . HIS A 1 120 ? 45.703 -10.145 5.939 1 17.773 120 HIS A C 1
ATOM 709 O O . HIS A 1 120 ? 45.06 -10.867 5.174 1 19.008 120 HIS A O 1
ATOM 716 N N . GLY A 1 121 ? 45.219 -9.013 6.449 1 15.149 121 GLY A N 1
ATOM 717 C CA . GLY A 1 121 ? 43.823 -8.624 6.239 1 12.553 121 GLY A CA 1
ATOM 718 C C . GLY A 1 121 ? 42.87 -9.378 7.166 1 10.616 121 GLY A C 1
ATOM 719 O O . GLY A 1 121 ? 43.263 -10.189 7.998 1 11.52 121 GLY A O 1
ATOM 720 N N . MET A 1 122 ? 41.55 -9.116 6.969 1 11.079 122 MET A N 1
ATOM 721 C CA . MET A 1 122 ? 40.541 -9.716 7.823 1 11.087 122 MET A CA 1
ATOM 722 C C . MET A 1 122 ? 39.268 -9.952 6.999 1 9.956 122 MET A C 1
ATOM 723 O O . MET A 1 122 ? 39.019 -9.252 6.038 1 11.596 122 MET A O 1
ATOM 728 N N . THR A 1 123 ? 38.486 -10.932 7.418 1 11.202 123 THR A N 1
ATOM 729 C CA . THR A 1 123 ? 37.172 -11.121 6.796 1 10.975 123 THR A CA 1
ATOM 730 C C . THR A 1 123 ? 36.19 -10.099 7.359 1 10.517 123 THR A C 1
ATOM 731 O O . THR A 1 123 ? 36.425 -9.523 8.438 1 9.799 123 THR A O 1
ATOM 735 N N . VAL A 1 124 ? 35.065 -9.962 6.662 1 9.397 124 VAL A N 1
ATOM 736 C CA . VAL A 1 124 ? 34.023 -9.082 7.164 1 8.736 124 VAL A CA 1
ATOM 737 C C . VAL A 1 124 ? 33.546 -9.573 8.521 1 9.512 124 VAL A C 1
ATOM 738 O O . VAL A 1 124 ? 33.281 -8.752 9.382 1 8.575 124 VAL A O 1
ATOM 742 N N . SER A 1 125 ? 33.338 -10.892 8.685 1 9.437 125 SER A N 1
ATOM 743 C CA . SER A 1 125 ? 32.977 -11.416 10.005 1 9.313 125 SER A CA 1
ATOM 744 C C . SER A 1 125 ? 33.979 -10.977 11.06 1 8.707 125 SER A C 1
ATOM 745 O O . SER A 1 125 ? 33.58 -10.54 12.13 1 8.611 125 SER A O 1
ATOM 748 N N . GLU A 1 126 ? 35.289 -11.108 10.754 1 9.529 126 GLU A N 1
ATOM 749 C CA . GLU A 1 126 ? 36.27 -10.793 11.772 1 8.324 126 GLU A CA 1
ATOM 750 C C . GLU A 1 126 ? 36.28 -9.277 12.042 1 9.087 126 GLU A C 1
ATOM 751 O O . GLU A 1 126 ? 36.471 -8.859 13.199 1 8.689 126 GLU A O 1
ATOM 757 N N . LEU A 1 127 ? 35.945 -8.458 11.032 1 8.295 127 LEU A N 1
ATOM 758 C CA . LEU A 1 127 ? 35.805 -7.014 11.237 1 7.713 127 LEU A CA 1
ATOM 759 C C . LEU A 1 127 ? 34.617 -6.685 12.147 1 7.331 127 LEU A C 1
ATOM 760 O O . LEU A 1 127 ? 34.685 -5.811 12.985 1 8.147 127 LEU A O 1
ATOM 765 N N . CYS A 1 128 ? 33.5 -7.386 11.944 1 7.208 128 CYS A N 1
ATOM 766 C CA . CYS A 1 128 ? 32.34 -7.153 12.815 1 7.267 128 CYS A CA 1
ATOM 767 C C . CYS A 1 128 ? 32.666 -7.554 14.263 1 7.167 128 CYS A C 1
ATOM 768 O O . CYS A 1 128 ? 32.342 -6.833 15.188 1 7.576 128 CYS A O 1
ATOM 771 N N . ALA A 1 129 ? 33.389 -8.686 14.441 1 7.369 129 ALA A N 1
ATOM 772 C CA . ALA A 1 129 ? 33.746 -9.071 15.8 1 6.973 129 ALA A CA 1
ATOM 773 C C . ALA A 1 129 ? 34.667 -8.001 16.405 1 7.335 129 ALA A C 1
ATOM 774 O O . ALA A 1 129 ? 34.515 -7.71 17.599 1 7.75 129 ALA A O 1
ATOM 776 N N . ALA A 1 130 ? 35.614 -7.477 15.617 1 7.784 130 ALA A N 1
ATOM 777 C CA . ALA A 1 130 ? 36.56 -6.524 16.2 1 7.61 130 ALA A CA 1
ATOM 778 C C . ALA A 1 130 ? 35.828 -5.227 16.551 1 7.762 130 ALA A C 1
ATOM 779 O O . ALA A 1 130 ? 36.153 -4.564 17.533 1 7.781 130 ALA A O 1
ATOM 781 N N . THR A 1 131 ? 34.931 -4.783 15.665 1 7.664 131 THR A N 1
ATOM 782 C CA . THR A 1 131 ? 34.28 -3.498 15.962 1 7.599 131 THR A CA 1
ATOM 783 C C . THR A 1 131 ? 33.298 -3.629 17.147 1 7.554 131 THR A C 1
ATOM 784 O O . THR A 1 131 ? 33.232 -2.732 17.965 1 7.594 131 THR A O 1
ATOM 788 N N . ILE A 1 132 ? 32.629 -4.78 17.317 1 6.845 132 ILE A N 1
ATOM 789 C CA . ILE A 1 132 ? 31.799 -4.962 18.516 1 7.531 132 ILE A CA 1
ATOM 790 C C . ILE A 1 132 ? 32.664 -5.18 19.745 1 8.91 132 ILE A C 1
ATOM 791 O O . ILE A 1 132 ? 32.36 -4.617 20.818 1 9.396 132 ILE A O 1
ATOM 796 N N . GLN A 1 133 ? 33.653 -6.086 19.66 1 8.32 133 GLN A N 1
ATOM 797 C CA . GLN A 1 133 ? 34.221 -6.58 20.904 1 8.276 133 GLN A CA 1
ATOM 798 C C . GLN A 1 133 ? 35.467 -5.804 21.362 1 7.899 133 GLN A C 1
ATOM 799 O O . GLN A 1 133 ? 35.811 -5.872 22.546 1 7.617 133 GLN A O 1
ATOM 805 N N . TYR A 1 134 ? 36.076 -5.038 20.46 1 7.74 134 TYR A N 1
ATOM 806 C CA . TYR A 1 134 ? 37.144 -4.138 20.875 1 7.902 134 TYR A CA 1
ATOM 807 C C . TYR A 1 134 ? 36.898 -2.694 20.478 1 8.789 134 TYR A C 1
ATOM 808 O O . TYR A 1 134 ? 37.716 -1.814 20.77 1 10.804 134 TYR A O 1
ATOM 817 N N . SER A 1 135 ? 35.769 -2.421 19.845 1 8.963 135 SER A N 1
ATOM 818 C CA . SER A 1 135 ? 35.438 -1.073 19.428 1 8.055 135 SER A CA 1
ATOM 819 C C . SER A 1 135 ? 36.421 -0.54 18.39 1 8.738 135 SER A C 1
ATOM 820 O O . SER A 1 135 ? 36.709 0.642 18.316 1 10.262 135 SER A O 1
ATOM 823 N N . ASP A 1 136 ? 36.917 -1.451 17.553 1 8.92 136 ASP A N 1
ATOM 824 C CA . ASP A 1 136 ? 37.967 -1.063 16.611 1 8.713 136 ASP A CA 1
ATOM 825 C C . ASP A 1 136 ? 37.425 -0.04 15.607 1 8.601 136 ASP A C 1
ATOM 826 O O . ASP A 1 136 ? 36.459 -0.341 14.914 1 8.859 136 ASP A O 1
ATOM 831 N N . ASN A 1 137 ? 38.061 1.14 15.529 1 9.045 137 ASN A N 1
ATOM 832 C CA . ASN A 1 137 ? 37.5 2.201 14.683 1 8.617 137 ASN A CA 1
ATOM 833 C C . ASN A 1 137 ? 37.732 1.947 13.184 1 9.428 137 ASN A C 1
ATOM 834 O O . ASN A 1 137 ? 36.893 2.33 12.369 1 9.407 137 ASN A O 1
ATOM 839 N N . THR A 1 138 ? 38.902 1.404 12.818 1 9.375 138 THR A N 1
ATOM 840 C CA . THR A 1 138 ? 39.198 1.042 11.44 1 8.069 138 THR A CA 1
ATOM 841 C C . THR A 1 138 ? 38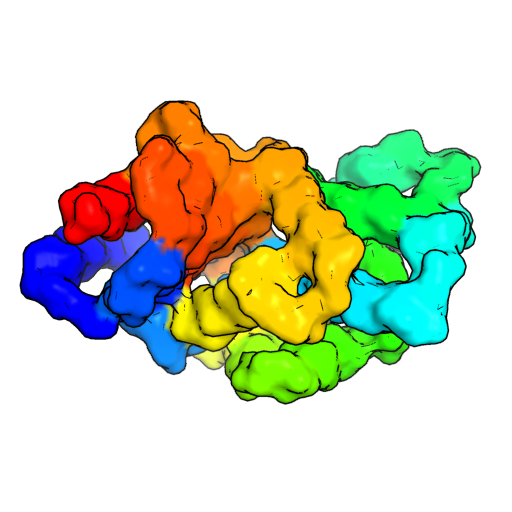.195 -0.002 10.991 1 8.386 138 THR A C 1
ATOM 842 O O . THR A 1 138 ? 37.665 0.082 9.861 1 8.72 138 THR A O 1
ATOM 846 N N . ALA A 1 139 ? 37.921 -1.012 11.827 1 7.654 139 ALA A N 1
ATOM 847 C CA . ALA A 1 139 ? 36.976 -2.048 11.426 1 7.745 139 ALA A CA 1
ATOM 848 C C . ALA A 1 139 ? 35.605 -1.406 11.129 1 7.534 139 ALA A C 1
ATOM 849 O O . ALA A 1 139 ? 34.963 -1.755 10.116 1 8.165 139 ALA A O 1
ATOM 851 N N . ALA A 1 140 ? 35.218 -0.438 11.96 1 8.655 140 ALA A N 1
ATOM 852 C CA . ALA A 1 140 ? 33.916 0.217 11.723 1 8.249 140 ALA A CA 1
ATOM 853 C C . ALA A 1 140 ? 33.911 0.882 10.334 1 8.704 140 ALA A C 1
ATOM 854 O O . ALA A 1 140 ? 32.953 0.755 9.576 1 9.922 140 ALA A O 1
ATOM 856 N N . ASN A 1 141 ? 34.904 1.721 10.082 1 8.833 141 ASN A N 1
ATOM 857 C CA . ASN A 1 141 ? 34.91 2.474 8.826 1 8.73 141 ASN A CA 1
ATOM 858 C C . ASN A 1 141 ? 35.001 1.506 7.656 1 8.668 141 ASN A C 1
ATOM 859 O O . ASN A 1 141 ? 34.341 1.729 6.621 1 9.21 141 ASN A O 1
ATOM 864 N N . LEU A 1 142 ? 35.776 0.409 7.781 1 7.523 142 LEU A N 1
ATOM 865 C CA . LEU A 1 142 ? 35.807 -0.57 6.696 1 8.536 142 LEU A CA 1
ATOM 866 C C . LEU A 1 142 ? 34.421 -1.153 6.452 1 8.42 142 LEU A C 1
ATOM 867 O O . LEU A 1 142 ? 34.07 -1.374 5.302 1 8.774 142 LEU A O 1
ATOM 872 N N . LEU A 1 143 ? 33.667 -1.415 7.507 1 9.088 143 LEU A N 1
ATOM 873 C CA . LEU A 1 143 ? 32.33 -2.005 7.328 1 7.969 143 LEU A CA 1
ATOM 874 C C . LEU A 1 143 ? 31.322 -0.998 6.775 1 8.031 143 LEU A C 1
ATOM 875 O O . LEU A 1 143 ? 30.479 -1.418 5.952 1 7.687 143 LEU A O 1
ATOM 880 N N . ILE A 1 144 ? 31.448 0.282 7.158 1 8.799 144 ILE A N 1
ATOM 881 C CA . ILE A 1 144 ? 30.594 1.318 6.574 1 10.059 144 ILE A CA 1
ATOM 882 C C . ILE A 1 144 ? 30.834 1.349 5.064 1 9.529 144 ILE A C 1
ATOM 883 O O . ILE A 1 144 ? 29.875 1.39 4.304 1 9.564 144 ILE A O 1
ATOM 888 N N . LYS A 1 145 ? 32.111 1.331 4.65 1 9.34 145 LYS A N 1
ATOM 889 C CA . LYS A 1 145 ? 32.44 1.34 3.215 1 9.302 145 LYS A CA 1
ATOM 890 C C . LYS A 1 145 ? 31.823 0.101 2.544 1 10.503 145 LYS A C 1
ATOM 891 O O . LYS A 1 145 ? 31.264 0.175 1.465 1 11.069 145 LYS A O 1
ATOM 897 N N A GLU A 1 146 ? 31.912 -1.048 3.2 0.5 10.997 146 GLU A N 1
ATOM 898 N N B GLU A 1 146 ? 31.91 -1.039 3.209 0.5 10.847 146 GLU A N 1
ATOM 899 C CA A GLU A 1 146 ? 31.43 -2.299 2.643 0.5 11.282 146 GLU A CA 1
ATOM 900 C CA B GLU A 1 146 ? 31.453 -2.292 2.643 0.5 10.993 146 GLU A CA 1
ATOM 901 C C A GLU A 1 146 ? 29.919 -2.237 2.41 0.5 11.453 146 GLU A C 1
ATOM 902 C C B GLU A 1 146 ? 29.93 -2.271 2.44 0.5 11.262 146 GLU A C 1
ATOM 903 O O A GLU A 1 146 ? 29.423 -2.768 1.423 0.5 11.421 146 GLU A O 1
ATOM 904 O O B GLU A 1 146 ? 29.435 -2.834 1.469 0.5 11.275 146 GLU A O 1
ATOM 915 N N . LEU A 1 147 ? 29.199 -1.555 3.306 1 9.757 147 LEU A N 1
ATOM 916 C CA . LEU A 1 147 ? 27.744 -1.464 3.193 1 11.195 147 LEU A CA 1
ATOM 917 C C . LEU A 1 147 ? 27.323 -0.441 2.137 1 11.092 147 LEU A C 1
ATOM 918 O O . LEU A 1 147 ? 26.143 -0.433 1.72 1 14.754 147 LEU A O 1
ATOM 923 N N . GLY A 1 148 ? 28.22 0.5 1.815 1 10.898 148 GLY A N 1
ATOM 924 C CA . GLY A 1 148 ? 27.851 1.5 0.823 1 9.97 148 GLY A CA 1
ATOM 925 C C . GLY A 1 148 ? 27.712 2.912 1.373 1 10.672 148 GLY A C 1
ATOM 926 O O . GLY A 1 148 ? 27.294 3.828 0.65 1 12.014 148 GLY A O 1
ATOM 927 N N . GLY A 1 149 ? 28.206 3.126 2.594 1 9.081 149 GLY A N 1
ATOM 928 C CA . GLY A 1 149 ? 28.299 4.489 3.108 1 9.232 149 GLY A CA 1
ATOM 929 C C . GLY A 1 149 ? 27.462 4.695 4.389 1 8.171 149 GLY A C 1
ATOM 930 O O . GLY A 1 149 ? 26.682 3.83 4.805 1 8.847 149 GLY A O 1
ATOM 931 N N . LEU A 1 150 ? 27.586 5.912 4.957 1 9.107 150 LEU A N 1
ATOM 932 C CA . LEU A 1 150 ? 26.884 6.224 6.205 1 9.373 150 LEU A CA 1
ATOM 933 C C . LEU A 1 150 ? 25.375 6.098 6.004 1 9.816 150 LEU A C 1
ATOM 934 O O . LEU A 1 150 ? 24.702 5.559 6.873 1 9.257 150 LEU A O 1
ATOM 939 N N . ALA A 1 151 ? 24.843 6.524 4.844 1 10.103 151 ALA A N 1
ATOM 940 C CA . ALA A 1 151 ? 23.389 6.519 4.649 1 9.763 151 ALA A CA 1
ATOM 941 C C . ALA A 1 151 ? 22.865 5.088 4.561 1 9.505 151 ALA A C 1
ATOM 942 O O . ALA A 1 151 ? 21.686 4.836 4.825 1 9.735 151 ALA A O 1
ATOM 944 N N . ALA A 1 152 ? 23.726 4.128 4.235 1 9.036 152 ALA A N 1
ATOM 945 C CA . ALA A 1 152 ? 23.261 2.75 4.222 1 9.021 152 ALA A CA 1
ATOM 946 C C . ALA A 1 152 ? 22.951 2.284 5.652 1 8.748 152 ALA A C 1
ATOM 947 O O . ALA A 1 152 ? 22.068 1.427 5.857 1 10.539 152 ALA A O 1
ATOM 949 N N . VAL A 1 153 ? 23.747 2.75 6.616 1 8.751 153 VAL A N 1
ATOM 950 C CA . VAL A 1 153 ? 23.474 2.347 7.995 1 8.01 153 VAL A CA 1
ATOM 951 C C . VAL A 1 153 ? 22.15 2.977 8.419 1 8.414 153 VAL A C 1
ATOM 952 O O . VAL A 1 153 ? 21.309 2.35 9.064 1 9.702 153 VAL A O 1
ATOM 956 N N . ASN A 1 154 ? 22.006 4.273 8.103 1 7.867 154 ASN A N 1
ATOM 957 C CA . ASN A 1 154 ? 20.749 4.917 8.433 1 9.479 154 ASN A CA 1
ATOM 958 C C . ASN A 1 154 ? 19.55 4.239 7.8 1 9.153 154 ASN A C 1
ATOM 959 O O . ASN A 1 154 ? 18.538 4.094 8.453 1 10.228 154 ASN A O 1
ATOM 964 N N A GLN A 1 155 ? 19.656 3.855 6.518 0.5 9.812 155 GLN A N 1
ATOM 965 N N B GLN A 1 155 ? 19.667 3.846 6.529 0.5 9.309 155 GLN A N 1
ATOM 966 C CA A GLN A 1 155 ? 18.517 3.196 5.89 0.5 10.175 155 GLN A CA 1
ATOM 967 C CA B GLN A 1 155 ? 18.512 3.221 5.905 0.5 9.264 155 GLN A CA 1
ATOM 968 C C A GLN A 1 155 ? 18.228 1.848 6.549 0.5 9.998 155 GLN A C 1
ATOM 969 C C B GLN A 1 155 ? 18.235 1.838 6.5 0.5 9.506 155 GLN A C 1
ATOM 970 O O A GLN A 1 155 ? 17.065 1.448 6.66 0.5 12.026 155 GLN A O 1
ATOM 971 O O B GLN A 1 155 ? 17.076 1.417 6.548 0.5 11.651 155 GLN A O 1
ATOM 982 N N . PHE A 1 156 ? 19.274 1.113 6.948 1 9.591 156 PHE A N 1
ATOM 983 C CA . PHE A 1 156 ? 19.045 -0.115 7.681 1 10.41 156 PHE A CA 1
ATOM 984 C C . PHE A 1 156 ? 18.208 0.118 8.944 1 10.571 156 PHE A C 1
ATOM 985 O O . PHE A 1 156 ? 17.202 -0.574 9.2 1 9.754 156 PHE A O 1
ATOM 993 N N . ALA A 1 157 ? 18.544 1.17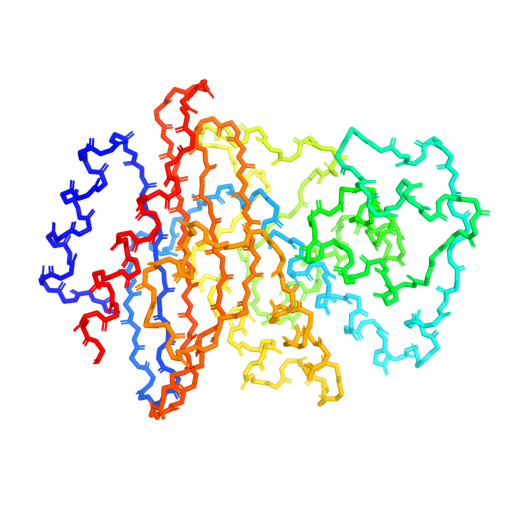2 9.684 1 9.374 157 ALA A N 1
ATOM 994 C CA . ALA A 1 157 ? 17.81 1.475 10.91 1 9.275 157 ALA A CA 1
ATOM 995 C C . ALA A 1 157 ? 16.363 1.805 10.541 1 9.77 157 ALA A C 1
ATOM 996 O O . ALA A 1 157 ? 15.468 1.298 11.188 1 9.72 157 ALA A O 1
ATOM 998 N N . ARG A 1 158 ? 16.156 2.624 9.481 1 11.466 158 ARG A N 1
ATOM 999 C CA . ARG A 1 158 ? 14.756 2.911 9.159 1 11.457 158 ARG A CA 1
ATOM 1000 C C . ARG A 1 158 ? 14.02 1.637 8.747 1 11.419 158 ARG A C 1
ATOM 1001 O O . ARG A 1 158 ? 12.815 1.514 9.056 1 12.908 158 ARG A O 1
ATOM 1009 N N . SER A 1 159 ? 14.707 0.702 8.098 1 10.827 159 SER A N 1
ATOM 1010 C CA . SER A 1 159 ? 14.067 -0.547 7.664 1 12.224 159 SER A CA 1
ATOM 1011 C C . SER A 1 159 ? 13.582 -1.424 8.82 1 13.85 159 SER A C 1
ATOM 1012 O O . SER A 1 159 ? 12.713 -2.3 8.606 1 15.102 159 SER A O 1
ATOM 1015 N N . ILE A 1 160 ? 14.151 -1.233 10.029 1 13.03 160 ILE A N 1
ATOM 1016 C CA . ILE A 1 160 ? 13.66 -1.995 11.166 1 14.861 160 ILE A CA 1
ATOM 1017 C C . ILE A 1 160 ? 12.779 -1.119 12.046 1 14.99 160 ILE A C 1
ATOM 1018 O O . ILE A 1 160 ? 12.444 -1.542 13.137 1 17.195 160 ILE A O 1
ATOM 1023 N N . GLY A 1 161 ? 12.348 0.052 11.567 1 14.088 161 GLY A N 1
ATOM 1024 C CA . GLY A 1 161 ? 11.403 0.838 12.345 1 14.112 161 GLY A CA 1
ATOM 1025 C C . GLY A 1 161 ? 12.084 1.825 13.296 1 14.149 161 GLY A C 1
ATOM 1026 O O . GLY A 1 161 ? 11.433 2.438 14.152 1 13.672 161 GLY A O 1
ATOM 1027 N N . ASP A 1 162 ? 13.42 1.946 13.211 1 13.695 162 ASP A N 1
ATOM 1028 C CA . ASP A 1 162 ? 14.11 2.901 14.049 1 11.349 162 ASP A CA 1
ATOM 1029 C C . ASP A 1 162 ? 14.17 4.259 13.351 1 12.274 162 ASP A C 1
ATOM 1030 O O . ASP A 1 162 ? 14.934 4.461 12.398 1 13.708 162 ASP A O 1
ATOM 1035 N N . GLN A 1 163 ? 13.309 5.201 13.802 1 11.768 163 GLN A N 1
ATOM 1036 C CA . GLN A 1 163 ? 13.3 6.497 13.139 1 12.527 163 GLN A CA 1
ATOM 1037 C C . GLN A 1 163 ? 14.286 7.505 13.749 1 13.091 163 GLN A C 1
ATOM 1038 O O . GLN A 1 163 ? 14.483 8.623 13.228 1 15.486 163 GLN A O 1
ATOM 1044 N N . MET A 1 164 ? 14.936 7.141 14.867 1 11.973 164 MET A N 1
ATOM 1045 C CA . MET A 1 164 ? 15.689 8.182 15.553 1 11.006 164 MET A CA 1
ATOM 1046 C C . MET A 1 164 ? 17.188 8.058 15.313 1 11.612 164 MET A C 1
ATOM 1047 O O . MET A 1 164 ? 17.895 9.055 15.335 1 13.119 164 MET A O 1
ATOM 1052 N N . PHE A 1 165 ? 17.648 6.843 15.017 1 9.362 165 PHE A N 1
ATOM 1053 C CA . PHE A 1 165 ? 19.079 6.659 14.81 1 9.482 165 PHE A CA 1
ATOM 1054 C C . PHE A 1 165 ? 19.541 7.54 13.638 1 10.716 165 PHE A C 1
ATOM 1055 O O . PHE A 1 165 ? 19 7.422 12.531 1 10.788 165 PHE A O 1
ATOM 1063 N N . ARG A 1 166 ? 20.601 8.328 13.853 1 8.932 166 ARG A N 1
ATOM 1064 C CA . ARG A 1 166 ? 21.24 9.063 12.752 1 9.333 166 ARG A CA 1
ATOM 1065 C C . ARG A 1 166 ? 22.762 9.061 12.837 1 9.226 166 ARG A C 1
ATOM 1066 O O . ARG A 1 166 ? 23.33 9.593 13.81 1 9.778 166 ARG A O 1
ATOM 1074 N N . LEU A 1 167 ? 23.383 8.427 11.837 1 9.029 167 LEU A N 1
ATOM 1075 C CA . LEU A 1 167 ? 24.842 8.433 11.721 1 8.671 167 LEU A CA 1
ATOM 1076 C C . LEU A 1 167 ? 25.241 9.477 10.672 1 9.313 167 LEU A C 1
ATOM 1077 O O . LEU A 1 167 ? 24.779 9.415 9.518 1 11.507 167 LEU A O 1
ATOM 1082 N N . ASP A 1 168 ? 26.061 10.447 11.113 1 9.71 168 ASP A N 1
ATOM 1083 C CA . ASP A 1 168 ? 26.345 11.637 10.319 1 10.188 168 ASP A CA 1
ATOM 1084 C C . ASP A 1 168 ? 27.812 11.729 9.962 1 10.857 168 ASP A C 1
ATOM 1085 O O . ASP A 1 168 ? 28.113 12.406 8.982 1 10.307 168 ASP A O 1
ATOM 1090 N N . ARG A 1 169 ? 28.705 11.066 10.726 1 10.448 169 ARG A N 1
ATOM 1091 C CA . ARG A 1 169 ? 30.144 11.199 10.531 1 10.363 169 ARG A CA 1
ATOM 1092 C C . ARG A 1 169 ? 30.783 9.814 10.643 1 10.633 169 ARG A C 1
ATOM 1093 O O . ARG A 1 169 ? 30.213 8.899 11.24 1 11.306 169 ARG A O 1
ATOM 1101 N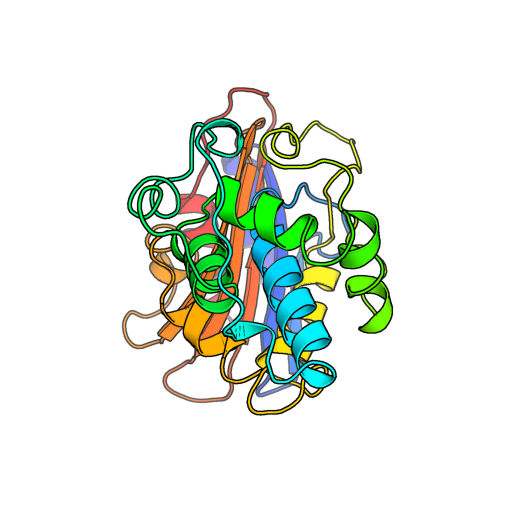 N . TRP A 1 170 ? 32.024 9.72 10.129 1 12.323 170 TRP A N 1
ATOM 1102 C CA . TRP A 1 170 ? 32.759 8.467 10.199 1 14.619 170 TRP A CA 1
ATOM 1103 C C . TRP A 1 170 ? 33.539 8.485 11.505 1 15.754 170 TRP A C 1
ATOM 1104 O O . TRP A 1 170 ? 33.61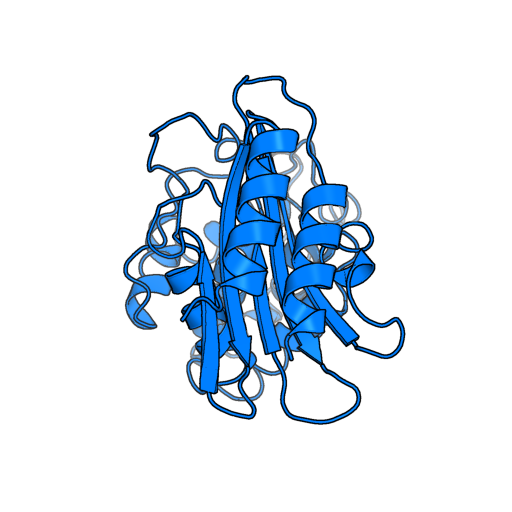8 9.514 12.175 1 17.202 170 TRP A O 1
ATOM 1115 N N . GLU A 1 171 ? 34.187 7.375 11.838 1 15.045 171 GLU A N 1
ATOM 1116 C CA . GLU A 1 171 ? 35.091 7.374 12.97 1 16.504 171 GLU A CA 1
ATOM 1117 C C . GLU A 1 171 ? 36.37 8.073 12.506 1 18.114 171 GLU A C 1
ATOM 1118 O O . GLU A 1 171 ? 36.725 7.987 11.335 1 18.048 171 GLU A O 1
ATOM 1124 N N . PRO A 1 172 ? 37.08 8.868 13.349 1 19.287 172 PRO A N 1
ATOM 1125 C CA . PRO A 1 172 ? 36.781 9.039 14.773 1 18.542 172 PRO A CA 1
ATOM 1126 C C . PRO A 1 172 ? 35.979 10.296 15.144 1 18.59 172 PRO A C 1
ATOM 1127 O O . PRO A 1 172 ? 35.756 10.613 16.309 1 23.806 172 PRO A O 1
ATOM 1131 N N . ASP A 1 173 ? 35.389 10.907 14.146 1 16.494 173 ASP A N 1
ATOM 1132 C CA . ASP A 1 173 ? 34.899 12.27 14.28 1 17.858 173 ASP A CA 1
ATOM 1133 C C . ASP A 1 173 ? 33.513 12.341 14.905 1 19.292 173 ASP A C 1
ATOM 1134 O O . ASP A 1 173 ? 33.042 13.438 15.21 1 21.744 173 ASP A O 1
ATOM 1139 N N . LEU A 1 174 ? 32.861 11.198 15.12 1 17.535 174 LEU A N 1
ATOM 1140 C CA . LEU A 1 174 ? 31.485 11.202 15.608 1 19.378 174 LEU A CA 1
ATOM 1141 C C . LEU A 1 174 ? 31.456 11.272 17.146 1 20.825 174 LEU A C 1
ATOM 1142 O O . LEU A 1 174 ? 30.375 11.126 17.707 1 24.229 174 LEU A O 1
ATOM 1147 N N . ASN A 1 175 ? 32.614 11.495 17.797 1 17.361 175 ASN A N 1
ATOM 1148 C CA . ASN A 1 175 ? 32.77 11.402 19.243 1 19.621 175 ASN A CA 1
ATOM 1149 C C . ASN A 1 175 ? 32.701 12.772 19.913 1 14.17 175 ASN A C 1
ATOM 1150 O O . ASN A 1 175 ? 32.957 12.87 21.126 1 14.295 175 ASN A O 1
ATOM 1155 N N . THR A 1 176 ? 32.362 13.811 19.134 1 14.659 176 THR A N 1
ATOM 1156 C CA . THR A 1 176 ? 32.381 15.161 19.672 1 13.121 176 THR A CA 1
ATOM 1157 C C . THR A 1 176 ? 31.304 15.359 20.735 1 11.775 176 THR A C 1
ATOM 1158 O O . THR A 1 176 ? 31.464 16.19 21.626 1 12.166 176 THR A O 1
ATOM 1162 N N . ALA A 1 177 ? 30.17 14.681 20.593 1 12.289 177 ALA A N 1
ATOM 1163 C CA . ALA A 1 177 ? 29.166 14.624 21.637 1 12.458 177 ALA A CA 1
ATOM 1164 C C . ALA A 1 177 ? 28.771 15.997 22.152 1 12.233 177 ALA A C 1
ATOM 1165 O O . ALA A 1 177 ? 28.669 16.216 23.365 1 13.691 177 ALA A O 1
ATOM 1167 N N . ARG A 1 178 ? 28.585 16.964 21.263 1 11.557 178 ARG A N 1
ATOM 1168 C CA . ARG A 1 178 ? 28.406 18.353 21.682 1 13.756 178 ARG A CA 1
ATOM 1169 C C . ARG A 1 178 ? 26.983 18.59 22.148 1 14.171 178 ARG A C 1
ATOM 1170 O O . ARG A 1 178 ? 26.072 17.903 21.692 1 14.701 178 ARG A O 1
ATOM 1178 N N . PRO A 1 179 ? 26.793 19.55 23.094 1 15.29 179 PRO A N 1
ATOM 1179 C CA . PRO A 1 179 ? 25.47 19.917 23.586 1 15.875 179 PRO A CA 1
ATOM 1180 C C . PRO A 1 179 ? 24.543 20.27 22.432 1 10.78 179 PRO A C 1
ATOM 1181 O O . PRO A 1 179 ? 24.847 21.106 21.578 1 12.665 179 PRO A O 1
ATOM 1185 N N . ASN A 1 180 ? 23.354 19.678 22.497 1 10.676 180 ASN A N 1
ATOM 1186 C CA . ASN A 1 180 ? 22.284 20.017 21.576 1 10.323 180 ASN A CA 1
ATOM 1187 C C . ASN A 1 180 ? 22.707 19.885 20.115 1 11.506 180 ASN A C 1
ATOM 1188 O O . ASN A 1 180 ? 22.186 20.573 19.246 1 14.017 180 ASN A O 1
ATOM 1193 N N . ASP A 1 181 ? 23.652 18.992 19.832 1 9.512 181 ASP A N 1
ATOM 1194 C CA . ASP A 1 181 ? 23.999 18.668 18.447 1 9.424 181 ASP A CA 1
ATOM 1195 C C . ASP A 1 181 ? 23.414 17.306 18.084 1 9.484 181 ASP A C 1
ATOM 1196 O O . ASP A 1 181 ? 23.784 16.251 18.691 1 10.045 181 ASP A O 1
ATOM 1201 N N . PRO A 1 182 ? 22.479 17.241 17.125 1 9.177 182 PRO A N 1
ATOM 1202 C CA . PRO A 1 182 ? 21.796 15.97 16.84 1 9.107 182 PRO A CA 1
ATOM 1203 C C . PRO A 1 182 ? 22.573 15.001 15.971 1 9.057 182 PRO A C 1
ATOM 1204 O O . PRO A 1 182 ? 22.11 13.888 15.795 1 9.957 182 PRO A O 1
ATOM 1208 N N . ARG A 1 183 ? 23.742 15.417 15.483 1 8.675 183 ARG A N 1
ATOM 1209 C CA . ARG A 1 183 ? 24.538 14.515 14.664 1 9.372 183 ARG A CA 1
ATOM 1210 C C . ARG A 1 183 ? 24.931 13.304 15.53 1 9.038 183 ARG A C 1
ATOM 1211 O O . ARG A 1 183 ? 25.329 13.434 16.687 1 8.43 183 ARG A O 1
ATOM 1219 N N . ASP A 1 184 ? 24.856 12.102 14.95 1 9.057 184 ASP A N 1
ATOM 1220 C CA . ASP A 1 184 ? 25.426 10.912 15.585 1 7.501 184 ASP A CA 1
ATOM 1221 C C . ASP A 1 184 ? 24.712 10.685 16.91 1 7.902 184 ASP A C 1
ATOM 1222 O O . ASP A 1 184 ? 25.37 10.414 17.932 1 8.44 184 ASP A O 1
ATOM 1227 N N . THR A 1 185 ? 23.373 10.743 16.88 1 7.967 185 THR A N 1
ATOM 1228 C CA . THR A 1 185 ? 22.547 10.53 18.074 1 8.008 185 THR A CA 1
ATOM 1229 C C . THR A 1 185 ? 21.471 9.473 17.825 1 8.83 185 THR A C 1
ATOM 1230 O O . THR A 1 185 ? 21.121 9.107 16.693 1 9.011 185 THR A O 1
ATOM 1234 N N . THR A 1 186 ? 20.948 8.951 18.937 1 7.801 186 THR A N 1
ATOM 1235 C CA . THR A 1 186 ? 19.678 8.238 18.929 1 8.457 186 THR A CA 1
ATOM 1236 C C . THR A 1 186 ? 19.007 8.498 20.276 1 8.534 186 THR A C 1
ATOM 1237 O O . THR A 1 186 ? 19.46 9.337 21.049 1 9.382 186 THR A O 1
ATOM 1241 N N . THR A 1 187 ? 17.84 7.885 20.481 1 8.808 187 THR A N 1
ATOM 1242 C CA . THR A 1 187 ? 17.23 7.995 21.804 1 8.635 187 THR A CA 1
ATOM 1243 C C . THR A 1 187 ? 17.417 6.666 22.513 1 8.511 187 THR A C 1
ATOM 1244 O O . THR A 1 187 ? 17.494 5.62 21.884 1 8.407 187 THR A O 1
ATOM 1248 N N . PRO A 1 188 ? 17.388 6.637 23.867 1 8.593 188 PRO A N 1
ATOM 1249 C CA . PRO A 1 188 ? 17.39 5.339 24.535 1 7.954 188 PRO A CA 1
ATOM 1250 C C . PRO A 1 188 ? 16.234 4.427 24.124 1 8.443 188 PRO A C 1
ATOM 1251 O O . PRO A 1 188 ? 16.402 3.23 23.943 1 8.846 188 PRO A O 1
ATOM 1255 N N . ALA A 1 189 ? 15.014 4.999 24.011 1 8.056 189 ALA A N 1
ATOM 1256 C CA . ALA A 1 189 ? 13.886 4.148 23.624 1 9.582 189 ALA A CA 1
ATOM 1257 C C . ALA A 1 189 ? 14.109 3.525 22.246 1 9.493 189 ALA A C 1
ATOM 1258 O O . ALA A 1 189 ? 13.817 2.335 22.052 1 11.016 189 ALA A O 1
ATOM 1260 N N . ALA A 1 190 ? 14.621 4.301 21.31 1 9.81 190 ALA A N 1
ATOM 1261 C CA . ALA A 1 190 ? 14.799 3.732 19.96 1 8.837 190 ALA A CA 1
ATOM 1262 C C . ALA A 1 190 ? 15.895 2.665 19.975 1 9.122 190 ALA A C 1
ATOM 1263 O O . ALA A 1 190 ? 15.776 1.629 19.329 1 9.689 190 ALA A O 1
ATOM 1265 N N . MET A 1 191 ? 17.02 2.949 20.656 1 8.537 191 MET A N 1
ATOM 1266 C CA . MET A 1 191 ? 18.084 1.953 20.645 1 8.423 191 MET A CA 1
ATOM 1267 C C . MET A 1 191 ? 17.637 0.664 21.339 1 8.566 191 MET A C 1
ATOM 1268 O O . MET A 1 191 ? 18.014 -0.432 20.894 1 8.538 191 MET A O 1
ATOM 1273 N N . ALA A 1 192 ? 16.907 0.801 22.486 1 8.256 192 ALA A N 1
ATOM 1274 C CA . ALA A 1 192 ? 16.442 -0.389 23.175 1 8.161 192 ALA A CA 1
ATOM 1275 C C . ALA A 1 192 ? 15.469 -1.163 22.293 1 8.139 192 ALA A C 1
ATOM 1276 O O . ALA A 1 192 ? 15.596 -2.38 22.227 1 8.866 192 ALA A O 1
ATOM 1278 N N . ALA A 1 193 ? 14.552 -0.447 21.619 1 9.891 193 ALA A N 1
ATOM 1279 C CA . ALA A 1 193 ? 13.624 -1.187 20.766 1 9.493 193 ALA A CA 1
ATOM 1280 C C . ALA A 1 193 ? 14.384 -1.865 19.623 1 10.115 193 ALA A C 1
ATOM 1281 O O . ALA A 1 193 ? 14.061 -3 19.239 1 9.459 193 ALA A O 1
ATOM 1283 N N . SER A 1 194 ? 15.448 -1.221 19.096 1 9.5 194 SER A N 1
ATOM 1284 C CA . SER A 1 194 ? 16.183 -1.843 17.996 1 10.73 194 SER A CA 1
ATOM 1285 C C . SER A 1 194 ? 16.937 -3.073 18.496 1 10.156 194 SER A C 1
ATOM 1286 O O . SER A 1 194 ? 16.991 -4.098 17.81 1 9.543 194 SER A O 1
ATOM 1289 N N . MET A 1 195 ? 17.543 -2.974 19.689 1 9.083 195 MET A N 1
ATOM 1290 C CA . MET A 1 195 ? 18.29 -4.117 20.229 1 9.675 195 MET A CA 1
ATOM 1291 C C . MET A 1 195 ? 17.331 -5.287 20.482 1 10.847 195 MET A C 1
ATOM 1292 O O . MET A 1 195 ? 17.652 -6.45 20.249 1 10.374 195 MET A O 1
ATOM 1297 N N . ASN A 1 196 ? 16.129 -4.964 20.994 1 11.224 196 ASN A N 1
ATOM 1298 C CA . ASN A 1 196 ? 15.108 -6.004 21.182 1 11.796 196 ASN A CA 1
ATOM 1299 C C . ASN A 1 196 ? 14.767 -6.71 19.856 1 11.589 196 ASN A C 1
ATOM 1300 O O . ASN A 1 196 ? 14.8 -7.936 19.787 1 11.601 196 ASN A O 1
ATOM 1305 N N . LYS A 1 197 ? 14.436 -5.947 18.807 1 10.058 197 LYS A N 1
ATOM 1306 C CA . LYS A 1 197 ? 14.033 -6.524 17.515 1 10.69 197 LYS A CA 1
ATOM 1307 C C . LYS A 1 197 ? 15.184 -7.321 16.908 1 11.156 197 LYS A C 1
ATOM 1308 O O . LYS A 1 197 ? 14.966 -8.427 16.44 1 12.197 197 LYS A O 1
ATOM 1314 N N . LEU A 1 198 ? 16.435 -6.835 17.055 1 9.094 198 LEU A N 1
ATOM 1315 C CA . LEU A 1 198 ? 17.512 -7.487 16.349 1 9.08 198 LEU A CA 1
ATOM 1316 C C . LEU A 1 198 ? 18.028 -8.715 17.07 1 9.946 198 LEU A C 1
ATOM 1317 O O . LEU A 1 198 ? 18.418 -9.688 16.416 1 9.702 198 LEU A O 1
ATOM 1322 N N . VAL A 1 199 ? 18.171 -8.634 18.398 1 9.018 199 VAL A N 1
ATOM 1323 C CA . VAL A 1 199 ? 18.794 -9.722 19.149 1 10.513 199 VAL A CA 1
ATOM 1324 C C . VAL A 1 199 ? 17.724 -10.717 19.613 1 10.082 199 VAL A C 1
ATOM 1325 O O . VAL A 1 199 ? 17.994 -11.93 19.661 1 10.508 199 VAL A O 1
ATOM 1329 N N . LEU A 1 200 ? 16.536 -10.212 19.967 1 10.55 200 LEU A N 1
ATOM 1330 C CA . LEU A 1 200 ? 15.563 -11.053 20.66 1 11.798 200 LEU A CA 1
ATOM 1331 C C . LEU A 1 200 ? 14.312 -11.249 19.834 1 13.59 200 LEU A C 1
ATOM 1332 O O . LEU A 1 200 ? 13.452 -12.055 20.265 1 15.739 200 LEU A O 1
ATOM 1337 N N . GLY A 1 201 ? 14.216 -10.575 18.679 1 14.418 201 GLY A N 1
ATOM 1338 C CA . GLY A 1 201 ? 13.001 -10.665 17.884 1 14.545 201 GLY A CA 1
ATOM 1339 C C . GLY A 1 201 ? 13.356 -11.097 16.46 1 13.574 201 GLY A C 1
ATOM 1340 O O . GLY A 1 201 ? 14.296 -11.86 16.252 1 15.236 201 GLY A O 1
ATOM 1341 N N . ASP A 1 202 ? 12.541 -10.635 15.508 1 15.036 202 ASP A N 1
ATOM 1342 C CA . ASP A 1 202 ? 12.531 -11.268 14.185 1 16.682 202 ASP A CA 1
ATOM 1343 C C . ASP A 1 202 ? 13.046 -10.329 13.093 1 18.035 202 ASP A C 1
ATOM 1344 O O . ASP A 1 202 ? 12.919 -10.602 11.904 1 18.187 202 ASP A O 1
ATOM 1349 N N . ALA A 1 203 ? 13.766 -9.247 13.443 1 13.974 203 ALA A N 1
ATOM 1350 C CA . ALA A 1 203 ? 14.326 -8.332 12.446 1 15.707 203 ALA A CA 1
ATOM 1351 C C . ALA A 1 203 ? 15.392 -8.984 11.561 1 17.314 203 ALA A C 1
ATOM 1352 O O . ALA A 1 203 ? 15.539 -8.549 10.42 1 20.115 203 ALA A O 1
ATOM 1354 N N . LEU A 1 204 ? 16.1 -9.99 12.089 1 14.928 204 LEU A N 1
ATOM 1355 C CA . LEU A 1 204 ? 17.079 -10.772 11.332 1 14.377 204 LEU A CA 1
ATOM 1356 C C . LEU A 1 204 ? 16.677 -12.241 11.251 1 15.958 204 LEU A C 1
ATOM 1357 O O . LEU A 1 204 ? 15.95 -12.771 12.092 1 16.081 204 LEU A O 1
ATOM 1362 N N . ARG A 1 205 ? 17.212 -12.923 10.227 1 16.697 205 ARG A N 1
ATOM 1363 C CA . ARG A 1 205 ? 17.105 -14.374 10.15 1 19.456 205 ARG A CA 1
ATOM 1364 C C . ARG A 1 205 ? 17.862 -15.039 11.299 1 17.916 205 ARG A C 1
ATOM 1365 O O . ARG A 1 205 ? 18.734 -14.429 11.967 1 13.476 205 ARG A O 1
ATOM 1373 N N . PRO A 1 206 ? 17.52 -16.29 11.663 1 15.857 206 PRO A N 1
ATOM 1374 C CA . PRO A 1 206 ? 18.11 -16.934 12.832 1 16.767 206 PRO A CA 1
ATOM 1375 C C . PRO A 1 206 ? 19.633 -17.023 12.895 1 15.415 206 PRO A C 1
ATOM 1376 O O . PRO A 1 206 ? 20.191 -16.823 13.956 1 13.926 206 PRO A O 1
ATOM 1380 N N . ALA A 1 207 ? 20.306 -17.401 11.8 1 13.936 207 ALA A N 1
ATOM 1381 C CA . ALA A 1 207 ? 21.74 -17.545 11.96 1 13.786 207 ALA A CA 1
ATOM 1382 C C . ALA A 1 207 ? 22.316 -16.164 12.259 1 12.858 207 ALA A C 1
ATOM 1383 O O . ALA A 1 207 ? 23.279 -16.069 13.022 1 11.909 207 ALA A O 1
ATOM 1385 N N . GLN A 1 208 ? 21.787 -15.164 11.557 1 13.463 208 GLN A N 1
ATOM 1386 C CA . GLN A 1 208 ? 22.301 -13.803 11.76 1 12.54 208 GLN A CA 1
ATOM 1387 C C . GLN A 1 208 ? 22.053 -13.304 13.187 1 11.964 208 GLN A C 1
ATOM 1388 O O . GLN A 1 208 ? 22.951 -12.719 13.778 1 9.948 208 GLN A O 1
ATOM 1394 N N . ARG A 1 209 ? 20.819 -13.42 13.684 1 11.462 209 ARG A N 1
ATOM 1395 C CA . ARG A 1 209 ? 20.501 -12.947 15.032 1 11.692 209 ARG A CA 1
ATOM 1396 C C . ARG A 1 209 ? 21.347 -13.676 16.054 1 10.824 209 ARG A C 1
ATOM 1397 O O . ARG A 1 209 ? 21.809 -13.078 17.007 1 10.482 209 ARG A O 1
ATOM 1405 N N A SER A 1 210 ? 21.578 -14.975 15.809 0.5 10.785 210 SER A N 1
ATOM 1406 N N B SER A 1 210 ? 21.618 -14.982 15.847 0.5 10.379 210 SER A N 1
ATOM 1407 C CA A SER A 1 210 ? 22.435 -15.763 16.67 0.5 11.706 210 SER A CA 1
ATOM 1408 C CA B SER A 1 210 ? 22.479 -15.735 16.754 0.5 10.941 210 SER A CA 1
ATOM 1409 C C A SER A 1 210 ? 23.835 -15.158 16.715 0.5 11.024 210 SER A C 1
ATOM 1410 C C B SER A 1 210 ? 23.903 -15.183 16.73 0.5 10.569 210 SER A C 1
ATOM 1411 O O A SER A 1 210 ? 24.387 -14.951 17.803 0.5 10.471 210 SER A O 1
ATOM 1412 O O B SER A 1 210 ? 24.558 -15.048 17.774 0.5 10.015 210 SER A O 1
ATOM 1417 N N . GLN A 1 211 ? 24.368 -14.86 15.525 1 10.149 211 GLN A N 1
ATOM 1418 C CA . GLN A 1 211 ? 25.72 -14.346 15.381 1 9.219 211 GLN A CA 1
ATOM 1419 C C . GLN A 1 211 ? 25.814 -12.997 16.105 1 10.037 211 GLN A C 1
ATOM 1420 O O . GLN A 1 211 ? 26.825 -12.711 16.731 1 9.551 211 GLN A O 1
ATOM 1426 N N . LEU A 1 212 ? 24.76 -12.184 16.01 1 8.989 212 LEU A N 1
ATOM 1427 C CA . LEU A 1 212 ? 24.881 -10.861 16.642 1 8.507 212 LEU A CA 1
ATOM 1428 C C . LEU A 1 212 ? 25.028 -11.001 18.158 1 8.943 212 LEU A C 1
ATOM 1429 O O . LEU A 1 212 ? 25.811 -10.313 18.792 1 9.049 212 LEU A O 1
ATOM 1434 N N . ALA A 1 213 ? 24.293 -11.963 18.741 1 8.641 213 ALA A N 1
ATOM 1435 C CA . ALA A 1 213 ? 24.407 -12.179 20.187 1 9.121 213 ALA A CA 1
ATOM 1436 C C . ALA A 1 213 ? 25.765 -12.743 20.588 1 9.393 213 ALA A C 1
ATOM 1437 O O . ALA A 1 213 ? 26.31 -12.353 21.617 1 10.244 213 ALA A O 1
ATOM 1439 N N . VAL A 1 214 ? 26.303 -13.667 19.778 1 10.555 214 VAL A N 1
ATOM 1440 C CA . VAL A 1 214 ? 27.616 -14.208 20.044 1 12.541 214 VAL A CA 1
ATOM 1441 C C . VAL A 1 214 ? 28.632 -13.066 20.058 1 10.74 214 VAL A C 1
ATOM 1442 O O . VAL A 1 214 ? 29.466 -12.984 20.944 1 10.895 214 VAL A O 1
ATOM 1446 N N . TRP A 1 215 ? 28.541 -12.166 19.082 1 9.88 215 TRP A N 1
ATOM 1447 C CA . TRP A 1 215 ? 29.493 -11.047 19.106 1 9.73 215 TRP A CA 1
ATOM 1448 C C . TRP A 1 215 ? 29.361 -10.219 20.385 1 9.408 215 TRP A C 1
ATOM 1449 O O . TRP A 1 215 ? 30.375 -9.847 20.98 1 9.182 215 TRP A O 1
ATOM 1460 N N . LEU A 1 216 ? 28.136 -9.805 20.736 1 8.044 216 LEU A N 1
ATOM 1461 C CA . LEU A 1 216 ? 27.896 -9.008 21.939 1 7.46 216 LEU A CA 1
ATOM 1462 C C . LEU A 1 216 ? 28.398 -9.722 23.183 1 8.974 216 LEU A C 1
ATOM 1463 O O . LEU A 1 216 ? 29.012 -9.06 24.012 1 8.878 216 LEU A O 1
ATOM 1468 N N . LYS A 1 217 ? 28.207 -11.051 23.297 1 9.611 217 LYS A N 1
ATOM 1469 C CA . LYS A 1 217 ? 28.575 -11.71 24.554 1 10.253 217 LYS A CA 1
ATOM 1470 C C . LYS A 1 217 ? 30.089 -11.774 24.697 1 9.572 217 LYS A C 1
ATOM 1471 O O . LYS A 1 217 ? 30.599 -11.876 25.794 1 13.245 217 LYS A O 1
ATOM 1477 N N . GLY A 1 218 ? 30.802 -11.676 23.59 1 9.508 218 GLY A N 1
ATOM 1478 C CA . GLY A 1 218 ? 32.261 -11.722 23.608 1 9.132 218 GLY A CA 1
ATOM 1479 C C . GLY A 1 218 ? 32.868 -10.325 23.699 1 9.836 218 GLY A C 1
ATOM 1480 O O . GLY A 1 218 ? 34.08 -10.149 23.548 1 10.694 218 GLY A O 1
ATOM 1481 N N . ASN A 1 219 ? 32.066 -9.304 24.026 1 8.424 219 ASN A N 1
ATOM 1482 C CA . ASN A 1 219 ? 32.614 -7.963 24.183 1 8.156 219 ASN A CA 1
ATOM 1483 C C . ASN A 1 219 ? 33.689 -7.922 25.263 1 9.846 219 ASN A C 1
ATOM 1484 O O . ASN A 1 219 ? 33.525 -8.539 26.299 1 9.857 219 ASN A O 1
ATOM 1489 N N . THR A 1 220 ? 34.76 -7.171 24.969 1 9.355 220 THR A N 1
ATOM 1490 C CA . THR A 1 220 ? 35.858 -7.06 25.954 1 9.898 220 THR A CA 1
ATOM 1491 C C . THR A 1 220 ? 35.897 -5.712 26.662 1 10.231 220 THR A C 1
ATOM 1492 O O . THR A 1 220 ? 36.669 -5.535 27.601 1 9.58 220 THR A O 1
ATOM 1496 N N . THR A 1 221 ? 35.032 -4.765 26.303 1 9.056 221 THR A N 1
ATOM 1497 C CA . THR A 1 221 ? 35.158 -3.406 26.807 1 8.846 221 THR A CA 1
ATOM 1498 C C . THR A 1 221 ? 34.207 -3.051 27.948 1 9.349 221 THR A C 1
ATOM 1499 O O . THR A 1 221 ? 34.233 -1.895 28.405 1 12.004 221 THR A O 1
ATOM 1503 N N . GLY A 1 222 ? 33.351 -3.992 28.32 1 10.26 222 GLY A N 1
ATOM 1504 C CA . GLY A 1 222 ? 32.163 -3.679 29.127 1 10.297 222 GLY A CA 1
ATOM 1505 C C . GLY A 1 222 ? 32.236 -4.007 30.623 1 11.278 222 GLY A C 1
ATOM 1506 O O . GLY A 1 222 ? 31.239 -3.877 31.309 1 10.785 222 GLY A O 1
ATOM 1507 N N . ASP A 1 223 ? 33.431 -4.315 31.152 1 9.8 223 ASP A N 1
ATOM 1508 C CA . ASP A 1 223 ? 33.408 -4.792 32.546 1 11.04 223 ASP A CA 1
ATOM 1509 C C . ASP A 1 223 ? 32.978 -3.75 33.558 1 11.039 223 ASP A C 1
ATOM 1510 O O . ASP A 1 223 ? 32.563 -4.154 34.656 1 14.263 223 ASP A O 1
ATOM 1515 N N . ALA A 1 224 ? 33.234 -2.476 33.282 1 10.163 224 ALA A N 1
ATOM 1516 C CA . ALA A 1 224 ? 33.072 -1.414 34.261 1 9.907 224 ALA A CA 1
ATOM 1517 C C . ALA A 1 224 ? 31.683 -0.788 34.257 1 8.796 224 ALA A C 1
ATOM 1518 O O . ALA A 1 224 ? 31.32 -0.002 35.147 1 10.359 224 ALA A O 1
ATOM 1520 N N . THR A 1 225 ? 30.886 -1.195 33.27 1 8.821 225 THR A N 1
ATOM 1521 C CA . THR A 1 225 ? 29.615 -0.512 33.036 1 8.914 225 THR A CA 1
ATOM 1522 C C . THR A 1 225 ? 28.438 -1.41 33.414 1 8.025 225 THR A C 1
ATOM 1523 O O . THR A 1 225 ? 28.287 -1.785 34.584 1 7.779 225 THR A O 1
ATOM 1527 N N . ILE A 1 226 ? 27.521 -1.764 32.495 1 8.137 226 ILE A N 1
ATOM 1528 C CA . ILE A 1 226 ? 26.33 -2.516 32.868 1 8.102 226 ILE A CA 1
ATOM 1529 C C . ILE A 1 226 ? 26.766 -3.839 33.527 1 8.153 226 ILE A C 1
ATOM 1530 O O . ILE A 1 226 ? 26.182 -4.213 34.543 1 9.424 226 ILE A O 1
ATOM 1535 N N . ARG A 1 227 ? 27.81 -4.523 33.036 1 8.515 227 ARG A N 1
ATOM 1536 C CA . ARG A 1 227 ? 28.24 -5.77 33.657 1 10.278 227 ARG A CA 1
ATOM 1537 C C . ARG A 1 227 ? 28.547 -5.567 35.155 1 11.105 227 ARG A C 1
ATOM 1538 O O . ARG A 1 227 ? 28.337 -6.468 35.972 1 11.382 227 ARG A O 1
ATOM 1546 N N . ALA A 1 228 ? 29.132 -4.422 35.504 1 9.925 228 ALA A N 1
ATOM 1547 C CA . ALA A 1 228 ? 29.556 -4.225 36.889 1 9.46 228 ALA A CA 1
ATOM 1548 C C . ALA A 1 228 ? 28.348 -4.078 37.801 1 12.456 228 ALA A C 1
ATOM 1549 O O . ALA A 1 228 ? 28.482 -4.265 39.021 1 14.894 228 ALA A O 1
ATOM 1551 N N . GLY A 1 229 ? 27.183 -3.747 37.249 1 10.552 229 GLY A N 1
ATOM 1552 C CA . GLY A 1 229 ? 25.963 -3.545 38.027 1 11.949 229 GLY A CA 1
ATOM 1553 C C . GLY A 1 229 ? 25.047 -4.768 38.001 1 14.169 229 GLY A C 1
ATOM 1554 O O . GLY A 1 229 ? 23.962 -4.713 38.574 1 14.95 229 GLY A O 1
ATOM 1555 N N . ALA A 1 230 ? 25.437 -5.828 37.271 1 13.691 230 ALA A N 1
ATOM 1556 C CA . ALA A 1 230 ? 24.518 -6.948 37.125 1 14.57 230 ALA A CA 1
ATOM 1557 C C . ALA A 1 230 ? 25.025 -8.11 37.973 1 16.426 230 ALA A C 1
ATOM 1558 O O . ALA A 1 230 ? 26.225 -8.252 38.2 1 16.822 230 ALA A O 1
ATOM 1560 N N . PRO A 1 231 ? 24.142 -9.048 38.377 1 17.71 231 PRO A N 1
ATOM 1561 C CA . PRO A 1 231 ? 24.613 -10.213 39.116 1 19.484 231 PRO A CA 1
ATOM 1562 C C . PRO A 1 231 ? 25.728 -10.958 38.388 1 24.35 231 PRO A C 1
ATOM 1563 O O . PRO A 1 231 ? 25.763 -11.03 37.15 1 21.076 231 PRO A O 1
ATOM 1567 N N . THR A 1 232 ? 26.687 -11.496 39.15 1 25.901 232 THR A N 1
ATOM 1568 C CA . THR A 1 232 ? 27.843 -12.12 38.535 1 28.301 232 THR A CA 1
ATOM 1569 C C . THR A 1 232 ? 27.4 -13.351 37.736 1 26.173 232 THR A C 1
ATOM 1570 O O . THR A 1 232 ? 28.092 -13.706 36.793 1 32.386 232 THR A O 1
ATOM 1574 N N . ASP A 1 233 ? 26.248 -13.941 38.083 1 29.509 233 ASP A N 1
ATOM 1575 C CA . ASP A 1 233 ? 25.769 -15.184 37.48 1 32.767 233 ASP A CA 1
ATOM 1576 C C . ASP A 1 233 ? 25.121 -14.946 36.108 1 32.387 233 ASP A C 1
ATOM 1577 O O . ASP A 1 233 ? 25.037 -15.853 35.283 1 29.246 233 ASP A O 1
ATOM 1582 N N . TRP A 1 234 ? 24.652 -13.722 35.868 1 23.547 234 TRP A N 1
ATOM 1583 C CA . TRP A 1 234 ? 24.043 -13.351 34.594 1 20.467 234 TRP A CA 1
ATOM 1584 C C . TRP A 1 234 ? 25.111 -13.263 33.511 1 19.709 234 TRP A C 1
ATOM 1585 O O . TRP A 1 234 ? 26.297 -13.073 33.789 1 19.863 234 TRP A O 1
ATOM 1596 N N . ILE A 1 235 ? 24.66 -13.433 32.259 1 15.61 235 ILE A N 1
ATOM 1597 C CA . ILE A 1 235 ? 25.522 -13.212 31.104 1 16.332 235 ILE A CA 1
ATOM 1598 C C . ILE A 1 235 ? 25.131 -11.896 30.441 1 13.166 235 ILE A C 1
ATOM 1599 O O . ILE A 1 235 ? 23.959 -11.58 30.299 1 13.134 235 ILE A O 1
ATOM 1604 N N . VAL A 1 236 ? 26.128 -11.059 30.161 1 12.283 236 VAL A N 1
ATOM 1605 C CA . VAL A 1 236 ? 25.848 -9.759 29.58 1 11.58 236 VAL A CA 1
ATOM 1606 C C . VAL A 1 236 ? 26.485 -9.748 28.198 1 12.97 236 VAL A C 1
ATOM 1607 O O . VAL A 1 236 ? 27.662 -10.083 28.058 1 15.406 236 VAL A O 1
ATOM 1611 N N . GLY A 1 237 ? 25.733 -9.271 27.221 1 9.346 237 GLY A N 1
ATOM 1612 C CA . GLY A 1 237 ? 26.309 -8.972 25.906 1 8.544 237 GLY A CA 1
ATOM 1613 C C . GLY A 1 237 ? 26.098 -7.495 25.609 1 8.823 237 GLY A C 1
ATOM 1614 O O . GLY A 1 237 ? 24.968 -6.993 25.72 1 9.927 237 GLY A O 1
ATOM 1615 N N . ASP A 1 238 ? 27.196 -6.746 25.428 1 7.249 238 ASP A N 1
ATOM 1616 C CA . ASP A 1 238 ? 26.966 -5.288 25.371 1 7.177 238 ASP A CA 1
ATOM 1617 C C . ASP A 1 238 ? 27.922 -4.617 24.348 1 7.06 238 ASP A C 1
ATOM 1618 O O . ASP A 1 238 ? 28.868 -5.198 23.862 1 6.524 238 ASP A O 1
ATOM 1623 N N . LYS A 1 239 ? 27.603 -3.354 24.036 1 6.783 239 LYS A N 1
ATOM 1624 C CA . LYS A 1 239 ? 28.509 -2.476 23.321 1 6.803 239 LYS A CA 1
ATOM 1625 C C . LYS A 1 239 ? 28.631 -1.157 24.08 1 7.324 239 LYS A C 1
ATOM 1626 O O . LYS A 1 239 ? 27.606 -0.491 24.31 1 7.579 239 LYS A O 1
ATOM 1632 N N . THR A 1 240 ? 29.88 -0.755 24.373 1 7.479 240 THR A N 1
ATOM 1633 C CA . THR A 1 240 ? 30.128 0.483 25.096 1 7.881 240 THR A CA 1
ATOM 1634 C C . THR A 1 240 ?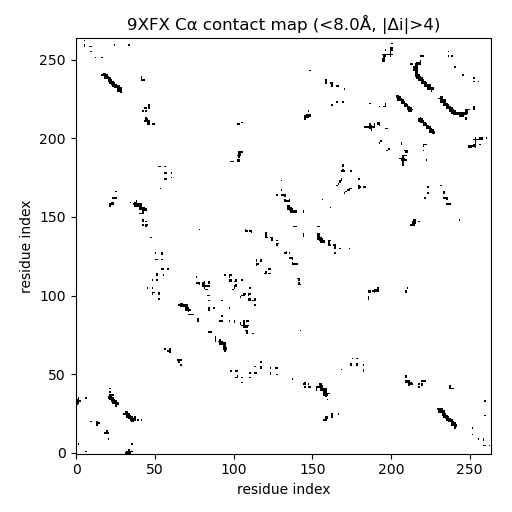 30.263 1.659 24.101 1 8.078 240 THR A C 1
ATOM 1635 O O . THR A 1 240 ? 30.433 1.485 22.881 1 8.321 240 THR A O 1
ATOM 1639 N N . GLY A 1 241 ? 30.286 2.896 24.654 1 7.964 241 GLY A N 1
ATOM 1640 C CA . GLY A 1 241 ? 30.786 4.029 23.894 1 8.807 241 GLY A CA 1
ATOM 1641 C C . GLY A 1 241 ? 31.101 5.168 24.841 1 9.203 241 GLY A C 1
ATOM 1642 O O . GLY A 1 241 ? 30.543 5.254 25.931 1 9.766 241 GLY A O 1
ATOM 1643 N N . SER A 1 242 ? 32.017 6.041 24.409 1 9.697 242 SER A N 1
ATOM 1644 C CA . SER A 1 242 ? 32.293 7.208 25.226 1 9.971 242 SER A CA 1
ATOM 1645 C C . SER A 1 242 ? 32.837 8.29 24.303 1 10.183 242 SER A C 1
ATOM 1646 O O . SER A 1 242 ? 33.194 8.034 23.144 1 11.638 242 SER A O 1
ATOM 1649 N N . GLY A 1 243 ? 32.852 9.518 24.819 1 9.814 243 GLY A N 1
ATOM 1650 C CA . GLY A 1 243 ? 33.293 10.616 23.967 1 11.295 243 GLY A CA 1
ATOM 1651 C C . GLY A 1 243 ? 33.419 11.87 24.815 1 11.249 243 GLY A C 1
ATOM 1652 O O . GLY A 1 243 ? 33.439 11.8 26.043 1 10.322 243 GLY A O 1
ATOM 1653 N N . ASP A 1 244 ? 33.531 13.018 24.126 1 11.34 244 ASP A N 1
ATOM 1654 C CA . ASP A 1 244 ? 33.753 14.243 24.898 1 10.808 244 ASP A CA 1
ATOM 1655 C C . ASP A 1 244 ? 32.492 14.582 25.711 1 11.078 244 ASP A C 1
ATOM 1656 O O . ASP A 1 244 ? 31.474 13.892 25.634 1 10.215 244 ASP A O 1
ATOM 1661 N N . TYR A 1 245 ? 32.543 15.637 26.522 1 10.516 245 TYR A N 1
ATOM 1662 C CA . TYR A 1 245 ? 31.444 15.919 27.44 1 10.82 245 TYR A CA 1
ATOM 1663 C C . TYR A 1 245 ? 31.241 14.75 28.422 1 10.513 245 TYR A C 1
ATOM 1664 O O . TYR A 1 245 ? 30.178 14.564 28.971 1 10.721 245 TYR A O 1
ATOM 1673 N N . GLY A 1 246 ? 32.316 14.036 28.711 1 11.236 246 GLY A N 1
ATOM 1674 C CA . GLY A 1 246 ? 32.268 12.895 29.639 1 11.224 246 GLY A CA 1
ATOM 1675 C C . GLY A 1 246 ? 31.158 11.91 29.262 1 10.298 246 GLY A C 1
ATOM 1676 O O . GLY A 1 246 ? 30.556 11.317 30.165 1 10.378 246 GLY A O 1
ATOM 1677 N N . THR A 1 247 ? 30.908 11.753 27.961 1 9.305 247 THR A N 1
ATOM 1678 C CA . THR A 1 247 ? 29.781 10.918 27.535 1 8.634 247 THR A CA 1
ATOM 1679 C C . THR A 1 247 ? 30.194 9.466 27.8 1 8.461 247 THR A C 1
ATOM 1680 O O . THR A 1 247 ? 31.29 9.046 27.431 1 8.028 247 THR A O 1
ATOM 1684 N N . THR A 1 248 ? 29.304 8.708 28.471 1 9.028 248 THR A N 1
ATOM 1685 C CA . THR A 1 248 ? 29.562 7.341 28.95 1 8.93 248 THR A CA 1
ATOM 1686 C C . THR A 1 248 ? 28.297 6.535 28.653 1 7.642 248 THR A C 1
ATOM 1687 O O . THR A 1 248 ? 27.26 6.826 29.221 1 8.574 248 THR A O 1
ATOM 1691 N N . ASN A 1 249 ? 28.383 5.56 27.732 1 6.833 249 ASN A N 1
ATOM 1692 C CA . ASN A 1 249 ? 27.208 4.866 27.213 1 6.678 249 ASN A CA 1
ATOM 1693 C C . ASN A 1 249 ? 27.457 3.361 27.24 1 6.646 249 ASN A C 1
ATOM 1694 O O . ASN A 1 249 ? 28.562 2.883 27.142 1 6.668 249 ASN A O 1
ATOM 1699 N N . ASP A 1 250 ? 26.363 2.612 27.349 1 5.924 250 ASP A N 1
ATOM 1700 C CA . ASP A 1 250 ? 26.504 1.158 27.253 1 6.446 250 ASP A CA 1
ATOM 1701 C C . ASP A 1 250 ? 25.143 0.624 26.871 1 7.121 250 ASP A C 1
ATOM 1702 O O . ASP A 1 250 ? 24.131 1.049 27.417 1 6.945 250 ASP A O 1
ATOM 1707 N N . ILE A 1 251 ? 25.119 -0.296 25.896 1 6.471 251 ILE A N 1
ATOM 1708 C CA . ILE A 1 251 ? 23.841 -0.925 25.522 1 6.644 251 ILE A CA 1
ATOM 1709 C C . ILE A 1 251 ? 23.978 -2.438 25.626 1 7.375 251 ILE A C 1
ATOM 1710 O O . ILE A 1 251 ? 25.009 -2.961 25.234 1 7.276 251 ILE A O 1
ATOM 1715 N N . ALA A 1 252 ? 22.997 -3.112 26.225 1 6.689 252 ALA A N 1
ATOM 1716 C CA . ALA A 1 252 ? 23.214 -4.538 26.534 1 7.13 252 ALA A CA 1
ATOM 1717 C C . ALA A 1 252 ? 21.931 -5.34 26.447 1 6.927 252 ALA A C 1
ATOM 1718 O O . ALA A 1 252 ? 20.807 -4.843 26.608 1 7.286 252 ALA A O 1
ATOM 1720 N N . VAL A 1 253 ? 22.17 -6.65 26.159 1 7.32 253 VAL A N 1
ATOM 1721 C CA . VAL A 1 253 ? 21.179 -7.677 26.493 1 8.759 253 VAL A CA 1
ATOM 1722 C C . VAL A 1 253 ? 21.751 -8.469 27.673 1 9.353 253 VAL A C 1
ATOM 1723 O O . VAL A 1 253 ? 22.95 -8.795 27.711 1 9.368 253 VAL A O 1
ATOM 1727 N N . LEU A 1 254 ? 20.891 -8.669 28.659 1 10.309 254 LEU A N 1
ATOM 1728 C CA . LEU A 1 254 ? 21.236 -9.398 29.867 1 11.158 254 LEU A CA 1
ATOM 1729 C C . LEU A 1 254 ? 20.455 -10.714 29.918 1 9.544 254 LEU A C 1
ATOM 1730 O O . LEU A 1 254 ? 19.244 -10.719 29.69 1 11.127 254 LEU A O 1
ATOM 1735 N N . TRP A 1 255 ? 21.213 -11.771 30.23 1 11.918 255 TRP A N 1
ATOM 1736 C CA . TRP A 1 255 ? 20.607 -13.099 30.337 1 11.248 255 TRP A CA 1
ATOM 1737 C C . TRP A 1 255 ? 20.606 -13.497 31.812 1 11.459 255 TRP A C 1
ATOM 1738 O O . TRP A 1 255 ? 21.649 -13.859 32.313 1 13.417 255 TRP A O 1
ATOM 1749 N N . PRO A 1 256 ? 19.428 -13.442 32.455 1 13.032 256 PRO A N 1
ATOM 1750 C CA . PRO A 1 256 ? 19.318 -13.643 33.906 1 14.145 256 PRO A CA 1
ATOM 1751 C C . PRO A 1 256 ? 19.26 -15.132 34.227 1 18.223 256 PRO A C 1
ATOM 1752 O O . PRO A 1 256 ? 19.124 -15.95 33.326 1 18.582 256 PRO A O 1
ATOM 1756 N N . THR A 1 257 ? 19.364 -15.455 35.519 1 21.768 257 THR A N 1
ATOM 1757 C CA . THR A 1 257 ? 19.367 -16.847 35.965 1 24.443 257 THR A CA 1
ATOM 1758 C C . THR A 1 257 ? 17.962 -17.421 35.866 1 22.673 257 THR A C 1
ATOM 1759 O O . THR A 1 257 ? 17.804 -18.615 35.681 1 24.911 257 THR A O 1
ATOM 1763 N N . LYS A 1 258 ? 16.947 -16.571 35.967 1 24.074 258 LYS A N 1
ATOM 1764 C CA . LYS A 1 258 ? 15.569 -16.97 35.79 1 25.575 258 LYS A CA 1
ATOM 1765 C C . LYS A 1 258 ? 14.86 -15.931 34.927 1 29.221 258 LYS A C 1
ATOM 1766 O O . LYS A 1 258 ? 15.106 -14.731 35.063 1 27.488 258 LYS A O 1
ATOM 1772 N N . GLY A 1 259 ? 13.991 -16.399 34.021 1 22.085 259 GLY A N 1
ATOM 1773 C CA . GLY A 1 259 ? 13.199 -15.506 33.213 1 18.065 259 GLY A CA 1
ATOM 1774 C C . GLY A 1 259 ? 13.859 -15.229 31.859 1 15.402 259 GLY A C 1
ATOM 1775 O O . GLY A 1 259 ? 14.928 -15.757 31.542 1 15.494 259 GLY A O 1
ATOM 1776 N N . ALA A 1 260 ? 13.202 -14.357 31.119 1 16.241 260 ALA A N 1
ATOM 1777 C CA . ALA A 1 260 ? 13.552 -14.071 29.75 1 14.446 260 ALA A CA 1
ATOM 1778 C C . ALA A 1 260 ? 14.651 -12.997 29.701 1 16.221 260 ALA A C 1
ATOM 1779 O O . ALA A 1 260 ? 14.95 -12.323 30.692 1 15.658 260 ALA A O 1
ATOM 1781 N N . PRO A 1 261 ? 15.295 -12.793 28.537 1 12.977 261 PRO A N 1
ATOM 1782 C CA . PRO A 1 261 ? 16.328 -11.742 28.464 1 12.606 261 PRO A CA 1
ATOM 1783 C C . PRO A 1 261 ? 15.772 -10.327 28.663 1 11.457 261 PRO A C 1
ATOM 1784 O O . PRO A 1 261 ? 14.589 -10.039 28.528 1 12.861 261 PRO A O 1
ATOM 1788 N N . ILE A 1 262 ? 16.69 -9.442 29.061 1 11.126 262 ILE A N 1
ATOM 1789 C CA . ILE A 1 262 ? 16.343 -8.06 29.379 1 11.206 262 ILE A CA 1
ATOM 1790 C C . ILE A 1 262 ? 17.211 -7.176 28.48 1 9.788 262 ILE A C 1
ATOM 1791 O O . ILE A 1 262 ? 18.401 -7.472 28.331 1 10.578 262 ILE A O 1
ATOM 1796 N N . VAL A 1 263 ? 16.635 -6.108 27.929 1 9.136 263 VAL A N 1
ATOM 1797 C CA . VAL A 1 263 ? 17.469 -5.15 27.183 1 8.636 263 VAL A CA 1
ATOM 1798 C C . VAL A 1 263 ? 17.675 -3.955 28.122 1 8.636 263 VAL A C 1
ATOM 1799 O O . VAL A 1 263 ? 16.71 -3.46 28.734 1 8.728 263 VAL A O 1
ATOM 1803 N N . LEU A 1 264 ? 18.898 -3.425 28.155 1 7.448 264 LEU A N 1
ATOM 1804 C CA . LEU A 1 264 ? 19.15 -2.219 28.944 1 7.682 264 LEU A CA 1
ATOM 1805 C C . LEU A 1 264 ? 20.042 -1.28 28.143 1 7.595 264 LEU A C 1
ATOM 1806 O O . LEU A 1 264 ? 21.153 -1.653 27.795 1 8.032 264 LEU A O 1
ATOM 1811 N N . VAL A 1 265 ? 19.595 -0.016 27.961 1 8.057 265 VAL A N 1
ATOM 1812 C CA . VAL A 1 265 ? 20.418 0.981 27.299 1 8.148 265 VAL A CA 1
ATOM 1813 C C . VAL A 1 265 ? 20.603 2.129 28.275 1 7.306 265 VAL A C 1
ATOM 1814 O O . VAL A 1 265 ? 19.614 2.563 28.868 1 7.898 265 VAL A O 1
ATOM 1818 N N . VAL A 1 266 ? 21.854 2.542 28.514 1 7.566 266 VAL A N 1
ATOM 1819 C CA . VAL A 1 266 ? 22.124 3.672 29.376 1 8.753 266 VAL A CA 1
ATOM 1820 C C . VAL A 1 266 ? 23.042 4.623 28.643 1 7.965 266 VAL A C 1
ATOM 1821 O O . VAL A 1 266 ? 24.139 4.249 28.27 1 7.911 266 VAL A O 1
ATOM 1825 N N A TYR A 1 267 ? 22.604 5.877 28.564 0.5 7.357 267 TYR A N 1
ATOM 1826 N N B TYR A 1 267 ? 22.603 5.88 28.453 0.5 7.872 267 TYR A N 1
ATOM 1827 C CA A TYR A 1 267 ? 23.402 6.928 27.974 0.5 7.277 267 TYR A CA 1
ATOM 1828 C CA B TYR A 1 267 ? 23.404 6.942 27.845 0.5 8.145 267 TYR A CA 1
ATOM 1829 C C A TYR A 1 267 ? 23.595 7.964 29.07 0.5 7.482 267 TYR A C 1
ATOM 1830 C C B TYR A 1 267 ? 23.542 8.054 28.881 0.5 8.122 267 TYR A C 1
ATOM 1831 O O A TYR A 1 267 ? 22.729 8.165 29.927 0.5 7.083 267 TYR A O 1
ATOM 1832 O O B TYR A 1 267 ? 22.538 8.445 29.468 0.5 7.925 267 TYR A O 1
ATOM 1849 N N . PHE A 1 268 ? 24.757 8.597 29.043 1 8.046 268 PHE A N 1
ATOM 1850 C CA . PHE A 1 268 ? 25.013 9.611 30.069 1 8.466 268 PHE A CA 1
ATOM 1851 C C . PHE A 1 268 ? 25.961 10.651 29.486 1 8.931 268 PHE A C 1
ATOM 1852 O O . PHE A 1 268 ? 26.955 10.284 28.87 1 9.811 268 PHE A O 1
ATOM 1860 N N . THR A 1 269 ? 25.639 11.948 29.68 1 8.472 269 THR A N 1
ATOM 1861 C CA . THR A 1 269 ? 26.59 12.974 29.231 1 9.487 269 THR A CA 1
ATOM 1862 C C . THR A 1 269 ? 26.634 14.108 30.252 1 9.593 269 THR A C 1
ATOM 1863 O O . THR A 1 269 ? 25.77 14.215 31.104 1 10.42 269 THR A O 1
ATOM 1867 N N . GLN A 1 270 ? 27.702 14.932 30.193 1 10.302 270 GLN A N 1
ATOM 1868 C CA . GLN A 1 270 ? 27.957 15.813 31.326 1 9.446 270 GLN A CA 1
ATOM 1869 C C . GLN A 1 270 ? 28.147 17.259 30.818 1 10.767 270 GLN A C 1
ATOM 1870 O O . GLN A 1 270 ? 28.065 17.565 29.62 1 10.363 270 GLN A O 1
ATOM 1876 N N . ARG A 1 271 ? 28.441 18.143 31.758 1 12.221 271 ARG A N 1
ATOM 1877 C CA . ARG A 1 271 ? 28.34 19.58 31.457 1 11.674 271 ARG A CA 1
ATOM 1878 C C . ARG A 1 271 ? 29.492 20.061 30.568 1 11.472 271 ARG A C 1
ATOM 1879 O O . ARG A 1 271 ? 29.279 20.71 29.532 1 11.292 271 ARG A O 1
ATOM 1887 N N . GLU A 1 272 ? 30.745 19.792 30.978 1 12.293 272 GLU A N 1
ATOM 1888 C CA . GLU A 1 272 ? 31.89 20.372 30.317 1 13.159 272 GLU A CA 1
ATOM 1889 C C . GLU A 1 272 ? 32.556 19.427 29.323 1 13.777 272 GLU A C 1
ATOM 1890 O O . GLU A 1 272 ? 32.523 18.193 29.48 1 12.171 272 GLU A O 1
ATOM 1896 N N . LYS A 1 273 ? 33.189 20.02 28.296 1 15.045 273 LYS A N 1
ATOM 1897 C CA . LYS A 1 273 ? 33.762 19.245 27.219 1 13.772 273 LYS A CA 1
ATOM 1898 C C . LYS A 1 273 ? 34.801 18.246 27.744 1 14.057 273 LYS A C 1
ATOM 1899 O O . LYS A 1 273 ? 34.855 17.109 27.29 1 12.374 273 LYS A O 1
ATOM 1905 N N . ASP A 1 274 ? 35.593 18.65 28.748 1 14.87 274 ASP A N 1
ATOM 1906 C CA . ASP A 1 274 ? 36.658 17.789 29.228 1 16.661 274 ASP A CA 1
ATOM 1907 C C . ASP A 1 274 ? 36.234 16.952 30.443 1 16.686 274 ASP A C 1
ATOM 1908 O O . ASP A 1 274 ? 37.092 16.446 31.16 1 18.828 274 ASP A O 1
ATOM 1913 N N . ALA A 1 275 ? 34.926 16.796 30.708 1 13.877 275 ALA A N 1
ATOM 1914 C CA . ALA A 1 275 ? 34.49 16.018 31.861 1 12.544 275 ALA A CA 1
ATOM 1915 C C . ALA A 1 275 ? 35.043 14.596 31.765 1 15.629 275 ALA A C 1
ATOM 1916 O O . ALA A 1 275 ? 35.063 14.001 30.694 1 17.558 275 ALA A O 1
ATOM 1918 N N . LYS A 1 276 ? 35.389 14.001 32.906 1 16.714 276 LYS A N 1
ATOM 1919 C CA . LYS A 1 276 ? 35.808 12.612 32.784 1 18.966 276 LYS A CA 1
ATOM 1920 C C . LYS A 1 276 ? 34.585 11.702 32.738 1 19.264 276 LYS A C 1
ATOM 1921 O O . LYS A 1 276 ? 33.583 12.006 33.362 1 16.271 276 LYS A O 1
ATOM 1927 N N . PRO A 1 277 ? 34.666 10.591 31.974 1 21.875 277 PRO A N 1
ATOM 1928 C CA . PRO A 1 277 ? 33.582 9.613 31.854 1 18.866 277 PRO A CA 1
ATOM 1929 C C . PRO A 1 277 ? 33.292 9.053 33.241 1 16.993 277 PRO A C 1
ATOM 1930 O O . PRO A 1 277 ? 34.157 9.01 34.111 1 19.6 277 PRO A O 1
ATOM 1934 N N . ARG A 1 278 ? 32.035 8.64 33.432 1 13.479 278 ARG A N 1
ATOM 1935 C CA . ARG A 1 278 ? 31.596 8.122 34.709 1 13.729 278 ARG A CA 1
ATOM 1936 C C . ARG A 1 278 ? 31.048 6.709 34.496 1 11.329 278 ARG A C 1
ATOM 1937 O O . ARG A 1 278 ? 29.812 6.505 34.535 1 12.364 278 ARG A O 1
ATOM 1945 N N . ARG A 1 279 ? 31.964 5.749 34.315 1 11.001 279 ARG A N 1
ATOM 1946 C CA . ARG A 1 279 ? 31.467 4.377 34.106 1 10.718 279 ARG A CA 1
ATOM 1947 C C . ARG A 1 279 ? 30.72 3.867 35.349 1 10.601 279 ARG A C 1
ATOM 1948 O O . ARG A 1 279 ? 29.742 3.104 35.191 1 10.293 279 ARG A O 1
ATOM 1956 N N . ASP A 1 280 ? 31.082 4.345 36.571 1 10.761 280 ASP A N 1
ATOM 1957 C CA . ASP A 1 280 ? 30.422 3.893 37.791 1 11.869 280 ASP A CA 1
ATOM 1958 C C . ASP A 1 280 ? 28.967 4.325 37.757 1 12.695 280 ASP A C 1
ATOM 1959 O O . ASP A 1 280 ? 28.161 3.606 38.311 1 12.243 280 ASP A O 1
ATOM 1964 N N . VAL A 1 281 ? 28.623 5.439 37.086 1 10.566 281 VAL A N 1
ATOM 1965 C CA . VAL A 1 281 ? 27.236 5.887 37.048 1 9.834 281 VAL A CA 1
ATOM 1966 C C . VAL A 1 281 ? 26.428 4.821 36.321 1 10.115 281 VAL A C 1
ATOM 1967 O O . VAL A 1 281 ? 25.28 4.567 36.678 1 9.79 281 VAL A O 1
ATOM 1971 N N . LEU A 1 282 ? 27.015 4.23 35.259 1 10.979 282 LEU A N 1
ATOM 1972 C CA . LEU A 1 282 ? 26.256 3.24 34.507 1 10.017 282 LEU A CA 1
ATOM 1973 C C . LEU A 1 282 ? 26.05 1.956 35.308 1 8.526 282 LEU A C 1
ATOM 1974 O O . LEU A 1 282 ? 24.99 1.328 35.225 1 9.013 282 LEU A O 1
ATOM 1979 N N . ALA A 1 283 ? 27.119 1.544 35.984 1 9.939 283 ALA A N 1
ATOM 1980 C CA . ALA A 1 283 ? 26.977 0.435 36.936 1 9.177 283 ALA A CA 1
ATOM 1981 C C . ALA A 1 283 ? 25.913 0.736 37.993 1 8.654 283 ALA A C 1
ATOM 1982 O O . ALA A 1 283 ? 25.097 -0.12 38.269 1 8.545 283 ALA A O 1
ATOM 1984 N N . SER A 1 284 ? 25.866 1.951 38.562 1 9.059 284 SER A N 1
ATOM 1985 C CA . SER A 1 284 ? 24.819 2.284 39.527 1 9.996 284 SER A CA 1
ATOM 1986 C C . SER A 1 284 ? 23.42 2.299 38.924 1 9.67 284 SER A C 1
ATOM 1987 O O . SER A 1 284 ? 22.469 1.821 39.526 1 9.412 284 SER A O 1
ATOM 1990 N N . VAL A 1 285 ? 23.26 2.886 37.714 1 9.248 285 VAL A N 1
ATOM 1991 C CA . VAL A 1 285 ? 21.962 2.798 37.062 1 9.418 285 VAL A CA 1
ATOM 1992 C C . VAL A 1 285 ? 21.505 1.345 36.961 1 8.977 285 VAL A C 1
ATOM 1993 O O . VAL A 1 285 ? 20.344 0.981 37.201 1 9.164 285 VAL A O 1
ATOM 1997 N N . THR A 1 286 ? 22.447 0.461 36.581 1 8.301 286 THR A N 1
ATOM 1998 C CA . THR A 1 286 ? 22.089 -0.942 36.403 1 8.911 286 THR A CA 1
ATOM 1999 C C . THR A 1 286 ? 21.644 -1.593 37.722 1 9.617 286 THR A C 1
ATOM 2000 O O . THR A 1 286 ? 20.684 -2.329 37.751 1 11.569 286 THR A O 1
ATOM 2004 N N . LYS A 1 287 ? 22.323 -1.241 38.809 1 9.636 287 LYS A N 1
ATOM 2005 C CA . LYS A 1 287 ? 21.968 -1.752 40.136 1 9.834 287 LYS A CA 1
ATOM 2006 C C . LYS A 1 287 ? 20.572 -1.257 40.485 1 11.37 287 LYS A C 1
ATOM 2007 O O . LYS A 1 287 ? 19.749 -2.045 40.957 1 12.267 287 LYS A O 1
ATOM 2013 N N . ILE A 1 288 ? 20.266 0.017 40.195 1 9.667 288 ILE A N 1
ATOM 2014 C CA . ILE A 1 288 ? 18.953 0.556 40.544 1 10.51 288 ILE A CA 1
ATOM 2015 C C . ILE A 1 288 ? 17.835 -0.126 39.769 1 11.471 288 ILE A C 1
ATOM 2016 O O . ILE A 1 288 ? 16.773 -0.474 40.309 1 14.404 288 ILE A O 1
ATOM 2021 N N . ILE A 1 289 ? 18.064 -0.265 38.458 1 11.456 289 ILE A N 1
ATOM 2022 C CA . ILE A 1 289 ? 17.045 -0.827 37.576 1 13.596 289 ILE A CA 1
ATOM 2023 C C . ILE A 1 289 ? 16.85 -2.303 37.895 1 14.787 289 ILE A C 1
ATOM 2024 O O . ILE A 1 289 ? 15.734 -2.794 37.975 1 16.699 289 ILE A O 1
ATOM 2029 N N . LEU A 1 290 ? 17.927 -3.068 38.026 1 13.881 290 LEU A N 1
ATOM 2030 C CA . LEU A 1 290 ? 17.781 -4.511 38.237 1 17.078 290 LEU A CA 1
ATOM 2031 C C . LEU A 1 290 ? 17.159 -4.832 39.598 1 20.953 290 LEU A C 1
ATOM 2032 O O . LEU A 1 290 ? 16.499 -5.855 39.724 1 21.978 290 LEU A O 1
ATOM 2037 N N . SER A 1 291 ? 17.351 -3.963 40.592 1 21.862 291 SER A N 1
ATOM 2038 C CA . SER A 1 291 ? 16.706 -4.1 41.886 1 26.562 291 SER A CA 1
ATOM 2039 C C . SER A 1 291 ? 15.193 -4.13 41.708 1 27.143 291 SER A C 1
ATOM 2040 O O . SER A 1 291 ? 14.503 -4.722 42.514 1 32.363 291 SER A O 1
ATOM 2043 N N . GLN A 1 292 ? 14.672 -3.489 40.659 1 28.461 292 GLN A N 1
ATOM 2044 C CA . GLN A 1 292 ? 13.23 -3.367 40.491 1 35.561 292 GLN A CA 1
ATOM 2045 C C . GLN A 1 292 ? 12.621 -4.598 39.841 1 37.265 292 GLN A C 1
ATOM 2046 O O . GLN A 1 292 ? 11.402 -4.723 39.811 1 41.963 292 GLN A O 1
ATOM 2052 N N . ILE A 1 293 ? 13.459 -5.504 39.328 1 39.042 293 ILE A N 1
ATOM 2053 C CA . ILE A 1 293 ? 12.965 -6.538 38.427 1 41.015 293 ILE A CA 1
ATOM 2054 C C . ILE A 1 293 ? 12.421 -7.748 39.212 1 41.519 293 ILE A C 1
ATOM 2055 O O . ILE A 1 293 ? 13.176 -8.259 40.072 1 43.005 293 ILE A O 1
#

Solvent-accessible surface area: 11322 Å² total; per-residue (Å²): 85,65,51,64,50,0,55,140,81,0,16,87,28,7,150,108,7,112,22,82,0,0,0,0,1,12,18,45,53,104,49,64,97,6,57,15,112,8,76,94,74,1,11,0,1,20,0,0,0,0,0,0,0,0,2,0,0,52,38,6,51,94,67,123,94,4,36,116,94,90,24,118,15,51,92,110,56,17,49,130,119,4,53,31,0,118,159,44,51,97,148,9,3,25,0,26,87,1,0,23,4,0,0,33,84,13,0,17,0,0,0,29,13,0,0,150,40,30,66,15,32,75,31,0,29,112,14,0,75,77,20,44,4,117,63,0,73,4,48,41,94,11,65,79,3,60,39,6,132,81,161,25,60,90,0,3,0,4,0,36,14,0,0,36,0,0,41,75,0,12,58,26,129,31,4,152,87,76,27,78,60,48,0,16,79,11,0,102,34,23,70,51,3,92,52,3,0,139,52,9,10,60,146,98,37,95,19,0,6,0,20,6,46,20,44,35,1,0,1,1,0,0,0,0,0,60,23,91,176,49,33,32,3,0,0,0,0,0,0,16,28,198,114,132,120,26,169,55,82,94,74,0,0,7,32,0,0,114,23,0,20,93,72,90

Sequence (264 aa):
ALPASVDKQLAELERNANGRLGVAMINTGNGTKILYRAAQRFPFCSTFKFMLAAAVLDQSQSQPNLLNKHINYHESDLLSYAPITRRKNLAHGMTVSELCAATIQYSDNTAANLLIKEELGGLAAVNQQFARSIGDQMFRLDRWEPDLNTARPNDPRDTTTPAAMAASMNKLVLGDALRPAQRSSQLAVWLKGNTTGDATIRAGAPTDWIVGDKTGSGDYGTTNDIAVLWPTKGAPIVLVVYYFTQREKDAKPRRDVLASVTKIILSQI

Nearest PDB structures (foldseek):
  8iy4-assembly1_A  TM=1.003E+00  e=1.332E-53  Yersinia enterocolitica
  5e2e-assembly2_B  TM=1.001E+00  e=8.785E-52  Yersinia enterocolitica subsp. enterocolitica 8081
  7k2x-assembly2_B  TM=9.926E-01  e=7.440E-42  Escherichia coli
  7qqc-assembly1_A  TM=9.909E-01  e=6.810E-41  Klebsiella pneumoniae IS53
  7bdr-assembly1_A  TM=9.906E-01  e=1.315E-40  Klebsiella pneumoniae IS53

Secondary structure (DSSP, 8-state):
---HHHHHHHHHHHHHTTEEEEEEEEETTT--EEEESTTS-EE-GGGHHHHHHHHHHHHTTT-TTGGG-EE---GGG--SS-HHHHHTTTT-EEHHHHHHHHHHS--HHHHHHHHHHHTSHHHHHHHHHHTT--S-B--S-TTGGG---TT--TTEE-HHHHHHHHIIIIISSSS-HHHHHHHHHHHHT-SS-TTTGGGGS-TTSEEEEEEEEETTTEEEEEEEEE-SSSS-EEEEEEEEESSTTPPP-HHHHHHHHHHHHHT-

Foldseek 3Di:
DADPLLVVVLVVLQVVLQWAKWKWKAAVQVRDIHTDQQQPKFQCFLQLLLLLLLLQLQVCVVVVCQQAAFDQDAPVLADPQAVVCVVCNVPTDGLVVLSLCCFARVGQSSSQVSCVVQPHQVSSVVLLVVVVQPFAAADDGPPPSQQRDPPDSHNIGGNVSVLVVCCCQQPHPSGDVVSSVSSQVSQQNHDPQCLALVLQDDVPKGKGKGWRHHFQLWTWMWIWIGDPDGDIMTMTMIMGHDDRHDHHDRVSRSVSNNSVVVVD

B-factor: mean 17.05, std 10.75, range [5.92, 73.74]

Organism: Yersinia enterocolitica (NCBI:txid630)

InterPro domains:
  IPR000871 Beta-lactamase, class-A [PR00118] (38-62)
  IPR000871 Beta-lactamase, class-A [PR00118] (69-86)
  IPR000871 Beta-lactamase, class-A [PR00118] (111-136)
  IPR000871 Beta-lactamase, class-A [PR00118] (147-171)
  IPR000871 Beta-lactamase, class-A [PR00118] (173-198)
  IPR000871 Beta-lactamase, class-A [PR00118] (209-224)
  IPR000871 Beta-lactamase, class-A [PR00118] (226-241)
  IPR000871 Beta-lactamase, class-A [PTHR35333] (34-290)
  IPR012338 Beta-lactamase/transpeptidase-like [G3DSA:3.40.710.10] (27-294)
  IPR012338 Beta-lactamase/transpeptidase-like [SSF56601] (34-293)
  IPR023650 Beta-lactamase, class-A active site [PS00146] (71-86)
  IPR045155 Beta-lactamase class A, catalytic domain [PF13354] (35-291)
  IPR058202 Beta-lactamase BlaA, yersinia [NF033152] (1-294)

Radius of gyration: 17.41 Å; Cα contacts (8 Å, |Δi|>4): 571; chains: 1; bounding box: 43×38×44 Å